Protein AF-A0A4Q2DY09-F1 (afdb_monomer)

Nearest PDB structures (foldseek):
  5sv0-assembly2_J  TM=2.030E-01  e=1.969E+00  Escherichia coli DH1
  8otz-assembly1_C1  TM=1.530E-01  e=9.732E+00  Bos taurus

Mean predicted aligned error: 12.34 Å

Sequence (307 aa):
MDDPTDEESLNVAYHALLSVPVILFSQLIIRVLADLTRNKFRNAKPDQMPDTQPWPLCPSDLLPNGMQTTIEGLSFWGDKRYTSGDPISSIVTLDLAANLASFHTPFARELMRPPYTLSLLQPLAQLEESIMVPSLSEMKSPRMSCLIYEREILPVVGIIEAVLYCDRDGFIEMLVNTKDTVLPVIERLTSRLALLPPPVWGSHMALLEGFAAMAKATKDPQTGGFIIPDSATKGFNRAKAVVENRLFDIRSTFEVMLPVRKGGCWNIDCPNSSGSSMPKLRLCGQCDLLRYCGQKVRVIFLQFLIC

Solvent-accessible surface area (backbone atoms only — not comparable to full-atom values): 17399 Å² total; per-residue (Å²): 136,81,76,77,52,74,66,58,56,49,51,47,54,50,38,58,63,50,38,57,58,52,41,53,52,34,52,52,50,40,56,55,54,72,78,44,60,68,76,54,60,41,80,82,56,94,90,53,57,77,95,72,49,69,83,46,55,48,71,55,69,77,32,74,78,36,67,66,55,47,51,53,51,40,40,51,48,34,33,45,85,62,38,75,71,38,60,63,41,14,40,46,33,38,36,32,51,16,46,46,17,52,35,34,58,69,54,26,57,56,41,61,37,86,89,26,47,69,48,43,54,49,41,51,52,49,44,51,52,71,67,64,46,72,55,69,88,67,48,87,45,73,66,59,54,48,51,49,42,61,58,58,42,46,30,42,50,44,27,44,49,24,35,41,77,64,38,54,66,57,40,37,51,48,33,40,78,38,25,88,64,50,43,63,50,48,53,52,49,50,62,53,59,69,72,55,82,85,71,87,54,60,62,54,50,24,41,49,36,20,50,50,18,39,25,61,33,44,73,37,90,87,79,69,45,78,46,63,44,77,94,32,43,66,33,32,53,46,20,48,51,47,54,52,52,56,51,47,54,52,49,54,52,48,63,60,44,54,66,56,71,72,60,76,75,87,77,94,74,79,76,91,66,91,84,71,95,65,74,44,74,45,62,44,88,86,70,87,42,79,44,79,54,48,84,71,57,55,55,66,61,42,54,77,73,62,119

Foldseek 3Di:
DDDPPPVVVVQLVVLQVVLVVLLVVLVVLLVLLVPDDAQDFDDDDPPDDPVPGPPDRDPCSVVVPDLVVLVVVLLQQLACVNNSNPNSSNLSSLLSLLSCLLRYLVSLVVCLDPPVRSLPVSLLVQLLVLLPPPCQLVVPDPVVVVVSCVRRPVSSVSSNVSSCVRDVQSSLVSLLVCVVPLLVSLVSSLVSVVSGDDDDCQLVSLLSLLSNQSNCWDQDPPPRGTDRDPVSVVSNVSNVVSVVVVVVVVVVVVVVVVVQVVDDDDDPDDPPDDDDPDWDWHADPPPRDIDIDDPVVCVVVVVVVPD

Structure (mmCIF, N/CA/C/O backbone):
data_AF-A0A4Q2DY09-F1
#
_entry.id   AF-A0A4Q2DY09-F1
#
loop_
_atom_site.group_PDB
_atom_site.id
_atom_site.type_symbol
_atom_site.label_atom_id
_atom_site.label_alt_id
_atom_site.label_comp_id
_atom_site.label_asym_id
_atom_site.label_entity_id
_atom_site.label_seq_id
_atom_site.pdbx_PDB_ins_code
_atom_site.Cartn_x
_atom_site.Cartn_y
_atom_site.Cartn_z
_atom_site.occupancy
_atom_site.B_iso_or_equiv
_atom_site.auth_seq_id
_atom_site.auth_comp_id
_atom_site.auth_asym_id
_atom_site.auth_atom_id
_atom_site.pdbx_PDB_model_num
ATOM 1 N N . MET A 1 1 ? 27.696 15.284 25.607 1.00 41.75 1 MET A N 1
ATOM 2 C CA . MET A 1 1 ? 27.659 15.527 24.154 1.00 41.75 1 MET A CA 1
ATOM 3 C C . MET A 1 1 ? 28.772 14.668 23.618 1.00 41.75 1 MET A C 1
ATOM 5 O O . MET A 1 1 ? 29.912 15.109 23.631 1.00 41.75 1 MET A O 1
ATOM 9 N N . ASP A 1 2 ? 28.453 13.405 23.356 1.00 45.94 2 ASP A N 1
ATOM 10 C CA . ASP A 1 2 ? 29.406 12.483 22.752 1.00 45.94 2 ASP A CA 1
ATOM 11 C C . ASP A 1 2 ? 29.510 12.857 21.275 1.00 45.94 2 ASP A C 1
ATOM 13 O O . ASP A 1 2 ? 28.491 13.021 20.601 1.00 45.94 2 ASP A O 1
ATOM 17 N N . ASP A 1 3 ? 30.736 13.112 20.834 1.00 48.62 3 ASP A N 1
ATOM 18 C CA . ASP A 1 3 ? 31.071 13.402 19.443 1.00 48.62 3 ASP A CA 1
ATOM 19 C C . ASP A 1 3 ? 30.747 12.137 18.626 1.00 48.62 3 ASP A C 1
ATOM 21 O O . ASP A 1 3 ? 31.223 11.057 19.004 1.00 48.62 3 ASP A O 1
ATOM 25 N N . PRO A 1 4 ? 29.892 12.197 17.587 1.00 54.06 4 PRO A N 1
ATOM 26 C CA . PRO A 1 4 ? 29.548 11.016 16.808 1.00 54.06 4 PRO A CA 1
ATOM 27 C C . PRO A 1 4 ? 30.826 10.410 16.232 1.00 54.06 4 PRO A C 1
ATOM 29 O O . PRO A 1 4 ? 31.602 11.088 15.559 1.00 54.06 4 PRO A O 1
ATOM 32 N N . THR A 1 5 ? 31.056 9.130 16.525 1.00 67.56 5 THR A N 1
ATOM 33 C CA . THR A 1 5 ? 32.233 8.397 16.043 1.00 67.56 5 THR A CA 1
ATOM 34 C C . THR A 1 5 ? 32.373 8.542 14.522 1.00 67.56 5 THR A C 1
ATOM 36 O O . THR A 1 5 ? 31.367 8.556 13.809 1.00 67.56 5 THR A O 1
ATOM 39 N N . ASP A 1 6 ? 33.605 8.637 14.009 1.00 68.31 6 ASP A N 1
ATOM 40 C CA . ASP A 1 6 ? 33.896 8.852 12.577 1.00 68.31 6 ASP A CA 1
ATOM 41 C C . ASP A 1 6 ? 33.145 7.878 11.637 1.00 68.31 6 ASP A C 1
ATOM 43 O O . ASP A 1 6 ? 32.816 8.218 10.500 1.00 68.31 6 ASP A O 1
ATOM 47 N N . GLU A 1 7 ? 32.818 6.679 12.125 1.00 65.50 7 GLU A N 1
ATOM 48 C CA . GLU A 1 7 ? 32.062 5.641 11.416 1.00 65.50 7 GLU A CA 1
ATOM 49 C C . GLU A 1 7 ? 30.572 5.988 11.222 1.00 65.50 7 GLU A C 1
ATOM 51 O O . GLU A 1 7 ? 30.000 5.741 10.159 1.00 65.50 7 GLU A O 1
ATOM 56 N N . GLU A 1 8 ? 29.940 6.624 12.209 1.00 68.00 8 GLU A N 1
ATOM 57 C CA . GLU A 1 8 ? 28.540 7.058 12.136 1.00 68.00 8 GLU A CA 1
ATOM 58 C C . GLU A 1 8 ? 28.380 8.218 11.142 1.00 68.00 8 GLU A C 1
ATOM 60 O O . GLU A 1 8 ? 27.481 8.215 10.297 1.00 68.00 8 GLU A O 1
ATOM 65 N N . SER A 1 9 ? 29.334 9.152 11.159 1.00 64.12 9 SER A N 1
ATOM 66 C CA . SER A 1 9 ? 29.395 10.271 10.214 1.00 64.12 9 SER A CA 1
ATOM 67 C C . SER A 1 9 ? 29.595 9.804 8.764 1.00 64.12 9 SER A C 1
ATOM 69 O O . SER A 1 9 ? 28.971 10.340 7.842 1.00 64.12 9 SER A O 1
ATOM 71 N N . LEU A 1 10 ? 30.418 8.772 8.546 1.00 69.44 10 LEU A N 1
ATOM 72 C CA . LEU A 1 10 ? 30.650 8.194 7.220 1.00 69.44 10 LEU A CA 1
ATOM 73 C C . LEU A 1 10 ? 29.401 7.480 6.673 1.00 69.44 10 LEU A C 1
ATOM 75 O O . LEU A 1 10 ? 29.064 7.641 5.497 1.00 69.44 10 LEU A O 1
ATOM 79 N N . ASN A 1 11 ? 28.681 6.745 7.525 1.00 70.38 11 ASN A N 1
ATOM 80 C CA . ASN A 1 11 ? 27.441 6.061 7.149 1.00 70.38 11 ASN A CA 1
ATOM 81 C C . ASN A 1 11 ? 26.334 7.053 6.760 1.00 70.38 11 ASN A C 1
ATOM 83 O O . ASN A 1 11 ? 25.693 6.885 5.722 1.00 70.38 11 ASN A O 1
ATOM 87 N N . VAL A 1 12 ? 26.159 8.137 7.522 1.00 70.31 12 VAL A N 1
ATOM 88 C CA . VAL A 1 12 ? 25.187 9.202 7.205 1.00 70.31 12 VAL A CA 1
ATOM 89 C C . VAL A 1 12 ? 25.473 9.835 5.840 1.00 70.31 12 VAL A C 1
ATOM 91 O O . VAL A 1 12 ? 24.551 10.020 5.039 1.00 70.31 12 VAL A O 1
ATOM 94 N N . ALA A 1 13 ? 26.743 10.134 5.544 1.00 71.81 13 ALA A N 1
ATOM 95 C CA . ALA A 1 13 ? 27.148 10.707 4.261 1.00 71.81 13 ALA A CA 1
ATOM 96 C C . ALA A 1 13 ? 26.919 9.735 3.090 1.00 71.81 13 ALA A C 1
ATOM 98 O O . ALA A 1 13 ? 26.446 10.138 2.025 1.00 71.81 13 ALA A O 1
ATOM 99 N N . TYR A 1 14 ? 27.203 8.447 3.291 1.00 76.88 14 TYR A N 1
ATOM 100 C CA . TYR A 1 14 ? 26.968 7.408 2.291 1.00 76.88 14 TYR A CA 1
ATOM 101 C C . TYR A 1 14 ? 25.474 7.237 1.975 1.00 76.88 14 TYR A C 1
ATOM 103 O O . TYR A 1 14 ? 25.084 7.220 0.804 1.00 76.88 14 TYR A O 1
ATOM 111 N N . HIS A 1 15 ? 24.616 7.196 2.999 1.00 74.31 15 HIS A N 1
ATOM 112 C CA . HIS A 1 15 ? 23.164 7.120 2.816 1.00 74.31 15 HIS A CA 1
ATOM 113 C C . HIS A 1 15 ? 22.604 8.361 2.119 1.00 74.31 15 HIS A C 1
ATOM 115 O O . HIS A 1 15 ? 21.784 8.233 1.208 1.00 74.31 15 HIS A O 1
ATOM 121 N N . ALA A 1 16 ? 23.101 9.551 2.464 1.00 73.81 16 ALA A N 1
ATOM 122 C CA . ALA A 1 16 ? 22.719 10.783 1.784 1.00 73.81 16 ALA A CA 1
ATOM 123 C C . ALA A 1 16 ? 23.085 10.751 0.288 1.00 73.81 16 ALA A C 1
ATOM 125 O O . ALA A 1 16 ? 22.272 11.143 -0.547 1.00 73.81 16 ALA A O 1
ATOM 126 N N . LEU A 1 17 ? 24.257 10.224 -0.078 1.00 81.44 17 LEU A N 1
ATOM 127 C CA . LEU A 1 17 ? 24.666 10.095 -1.482 1.00 81.44 17 LEU A CA 1
ATOM 128 C C . LEU A 1 17 ? 23.816 9.085 -2.262 1.00 81.44 17 LEU A C 1
ATOM 130 O O . LEU A 1 17 ? 23.481 9.332 -3.420 1.00 81.44 17 LEU A O 1
ATOM 134 N N . LEU A 1 18 ? 23.451 7.962 -1.639 1.00 85.19 18 LEU A N 1
ATOM 135 C CA . LEU A 1 18 ? 22.631 6.927 -2.273 1.00 85.19 18 LEU A CA 1
ATOM 136 C C . LEU A 1 18 ? 21.132 7.262 -2.321 1.00 85.19 18 LEU A C 1
ATOM 138 O O . LEU A 1 18 ? 20.418 6.718 -3.162 1.00 85.19 18 LEU A O 1
ATOM 142 N N . SER A 1 19 ? 20.654 8.179 -1.480 1.00 84.00 19 SER A N 1
ATOM 143 C CA . SER A 1 19 ? 19.246 8.595 -1.456 1.00 84.00 19 SER A CA 1
ATOM 144 C C . SER A 1 19 ? 18.765 9.138 -2.810 1.00 84.00 19 SER A C 1
ATOM 146 O O . SER A 1 19 ? 17.711 8.751 -3.312 1.00 84.00 19 SER A O 1
ATOM 148 N N . VAL A 1 20 ? 19.583 9.968 -3.467 1.00 86.00 20 VAL A N 1
ATOM 149 C CA . VAL A 1 20 ? 19.262 10.601 -4.753 1.00 86.00 20 VAL A CA 1
ATOM 150 C C . VAL A 1 20 ? 19.018 9.573 -5.864 1.00 86.00 20 VAL A C 1
ATOM 152 O O . VAL A 1 20 ? 17.948 9.624 -6.478 1.00 86.00 20 VAL A O 1
ATOM 155 N N . PRO A 1 21 ? 19.938 8.629 -6.157 1.00 89.50 21 PRO A N 1
ATOM 156 C CA . PRO A 1 21 ? 19.665 7.606 -7.157 1.00 89.50 21 PRO A CA 1
ATOM 157 C C . PRO A 1 21 ? 18.477 6.722 -6.763 1.00 89.50 21 PRO A C 1
ATOM 159 O O . PRO A 1 21 ? 17.667 6.419 -7.634 1.00 89.50 21 PRO A O 1
ATOM 162 N N . VAL A 1 22 ? 18.307 6.367 -5.482 1.00 88.81 22 VAL A N 1
ATOM 163 C CA . VAL A 1 22 ? 17.141 5.586 -5.024 1.00 88.81 22 VAL A CA 1
ATOM 164 C C . VAL A 1 22 ? 15.833 6.303 -5.353 1.00 88.81 22 VAL A C 1
ATOM 166 O O . VAL A 1 22 ? 14.948 5.694 -5.956 1.00 88.81 22 VAL A O 1
ATOM 169 N N . ILE A 1 23 ? 15.722 7.596 -5.041 1.00 89.31 23 ILE A N 1
ATOM 170 C CA . ILE A 1 23 ? 14.547 8.410 -5.376 1.00 89.31 23 ILE A CA 1
ATOM 171 C C . ILE A 1 23 ? 14.313 8.417 -6.889 1.00 89.31 23 ILE A C 1
ATOM 173 O O . ILE A 1 23 ? 13.202 8.135 -7.343 1.00 89.31 23 ILE A O 1
ATOM 177 N N . LEU A 1 24 ? 15.348 8.723 -7.677 1.00 91.19 24 LEU A N 1
ATOM 178 C CA . LEU A 1 24 ? 15.231 8.853 -9.130 1.00 91.19 24 LEU A CA 1
ATOM 179 C C . LEU A 1 24 ? 14.791 7.542 -9.787 1.00 91.19 24 LEU A C 1
ATOM 181 O O . LEU A 1 24 ? 13.835 7.534 -10.562 1.00 91.19 24 LEU A O 1
ATOM 185 N N . PHE A 1 25 ? 15.444 6.425 -9.459 1.00 91.69 25 PHE A N 1
ATOM 186 C CA . PHE A 1 25 ? 15.086 5.122 -10.017 1.00 91.69 25 PHE A CA 1
ATOM 187 C C . PHE A 1 25 ? 13.698 4.672 -9.567 1.00 91.69 25 PHE A C 1
ATOM 189 O O . PHE A 1 25 ? 12.928 4.178 -10.389 1.00 91.69 25 PHE A O 1
ATOM 196 N N . SER A 1 26 ? 13.337 4.910 -8.305 1.00 93.38 26 SER A N 1
ATOM 197 C CA . SER A 1 26 ? 12.002 4.591 -7.796 1.00 93.38 26 SER A CA 1
ATOM 198 C C . SER A 1 26 ? 10.920 5.356 -8.550 1.00 93.38 26 SER A C 1
ATOM 200 O O . SER A 1 26 ? 9.954 4.755 -9.011 1.00 93.38 26 SER A O 1
ATOM 202 N N . GLN A 1 27 ? 11.106 6.661 -8.766 1.00 92.12 27 GLN A N 1
ATOM 203 C CA . GLN A 1 27 ? 10.168 7.474 -9.541 1.00 92.12 27 GLN A CA 1
ATOM 204 C C . GLN A 1 27 ? 10.063 7.017 -10.997 1.00 92.12 27 GLN A C 1
ATOM 206 O O . GLN A 1 27 ? 8.958 6.957 -11.534 1.00 92.12 27 GLN A O 1
ATOM 211 N N . LEU A 1 28 ? 11.181 6.667 -11.640 1.00 91.81 28 LEU A N 1
ATOM 212 C CA . LEU A 1 28 ? 11.162 6.123 -12.999 1.00 91.81 28 LEU A CA 1
ATOM 213 C C . LEU A 1 28 ? 10.363 4.818 -13.063 1.00 91.81 28 LEU A C 1
ATOM 215 O O . LEU A 1 28 ? 9.510 4.673 -13.938 1.00 91.81 28 LEU A O 1
ATOM 219 N N . ILE A 1 29 ? 10.578 3.907 -12.111 1.00 93.25 29 ILE A N 1
ATOM 220 C CA . ILE A 1 29 ? 9.826 2.653 -12.027 1.00 93.25 29 ILE A CA 1
ATOM 221 C C . ILE A 1 29 ? 8.338 2.935 -11.803 1.00 93.25 29 ILE A C 1
ATOM 223 O O . ILE A 1 29 ? 7.520 2.433 -12.568 1.00 93.25 29 ILE A O 1
ATOM 227 N N . ILE A 1 30 ? 7.978 3.774 -10.825 1.00 91.56 30 ILE A N 1
ATOM 228 C CA . ILE A 1 30 ? 6.585 4.163 -10.542 1.00 91.56 30 ILE A CA 1
ATOM 229 C C . ILE A 1 30 ? 5.897 4.664 -11.816 1.00 91.56 30 ILE A C 1
ATOM 231 O O . ILE A 1 30 ? 4.813 4.197 -12.161 1.00 91.56 30 ILE A O 1
ATOM 235 N N . ARG A 1 31 ? 6.548 5.568 -12.560 1.00 88.62 31 ARG A N 1
ATOM 236 C CA . ARG A 1 31 ? 6.005 6.113 -13.813 1.00 88.62 31 ARG A CA 1
ATOM 237 C C . ARG A 1 31 ? 5.797 5.035 -14.868 1.00 88.62 31 ARG A C 1
ATOM 239 O O . ARG A 1 31 ? 4.748 5.016 -15.501 1.00 88.62 31 ARG A O 1
ATOM 246 N N . VAL A 1 32 ? 6.756 4.127 -15.036 1.00 89.50 32 VAL A N 1
ATOM 247 C CA . VAL A 1 32 ? 6.613 3.033 -16.003 1.00 89.50 32 VAL A CA 1
ATOM 248 C C . VAL A 1 32 ? 5.483 2.085 -15.604 1.00 89.50 32 VAL A C 1
ATOM 250 O O . VAL A 1 32 ? 4.706 1.686 -16.468 1.00 89.50 32 VAL A O 1
ATOM 253 N N . LEU A 1 33 ? 5.358 1.734 -14.322 1.00 88.75 33 LEU A N 1
ATOM 254 C CA . LEU A 1 33 ? 4.305 0.835 -13.844 1.00 88.75 33 LEU A CA 1
ATOM 255 C C . LEU A 1 33 ? 2.909 1.454 -13.960 1.00 88.75 33 LEU A C 1
ATOM 257 O O . LEU A 1 33 ? 1.969 0.738 -14.300 1.00 88.75 33 LEU A O 1
ATOM 261 N N . ALA A 1 34 ? 2.779 2.765 -13.737 1.00 83.38 34 ALA A N 1
ATOM 262 C CA . ALA A 1 34 ? 1.514 3.489 -13.864 1.00 83.38 34 ALA A CA 1
ATOM 263 C C . ALA A 1 34 ? 0.930 3.439 -15.290 1.00 83.38 34 ALA A C 1
ATOM 265 O O . ALA A 1 34 ? -0.289 3.443 -15.458 1.00 83.38 34 ALA A O 1
ATOM 266 N N . ASP A 1 35 ? 1.788 3.336 -16.309 1.00 80.56 35 ASP A N 1
ATOM 267 C CA . ASP A 1 35 ? 1.384 3.242 -17.718 1.00 80.56 35 ASP A CA 1
ATOM 268 C C . ASP A 1 35 ? 1.061 1.804 -18.167 1.00 80.56 35 ASP A C 1
ATOM 270 O O . ASP A 1 35 ? 0.665 1.574 -19.316 1.00 80.56 35 ASP A O 1
ATOM 274 N N . LEU A 1 36 ? 1.235 0.809 -17.292 1.00 81.81 36 LEU A N 1
ATOM 275 C CA . LEU A 1 36 ? 1.038 -0.598 -17.622 1.00 81.81 36 LEU A CA 1
ATOM 276 C C . LEU A 1 36 ? -0.251 -1.160 -17.027 1.00 81.81 36 LEU A C 1
ATOM 278 O O . LEU A 1 36 ? -0.720 -0.790 -15.954 1.00 81.81 36 LEU A O 1
ATOM 282 N N . THR A 1 37 ? -0.828 -2.136 -17.730 1.00 84.81 37 THR A N 1
ATOM 283 C CA . THR A 1 37 ? -1.951 -2.902 -17.183 1.00 84.81 37 THR A CA 1
ATOM 284 C C . THR A 1 37 ? -1.442 -3.861 -16.106 1.00 84.81 37 THR A C 1
ATOM 286 O O . THR A 1 37 ? -0.436 -4.540 -16.301 1.00 84.81 37 THR A O 1
ATOM 289 N N . ARG A 1 38 ? -2.170 -3.965 -14.989 1.00 83.44 38 ARG A N 1
ATOM 290 C CA . ARG A 1 38 ? -1.860 -4.872 -13.871 1.00 83.44 38 ARG A CA 1
ATOM 291 C C . ARG A 1 38 ? -1.501 -6.287 -14.346 1.00 83.44 38 ARG A C 1
ATOM 293 O O . ARG A 1 38 ? -2.241 -6.892 -15.124 1.00 83.44 38 ARG A O 1
ATOM 300 N N . ASN A 1 39 ? -0.388 -6.824 -13.844 1.00 82.69 39 ASN A N 1
ATOM 301 C CA . ASN A 1 39 ? 0.192 -8.126 -14.194 1.00 82.69 39 ASN A CA 1
ATOM 302 C C . ASN A 1 39 ? 0.457 -8.339 -15.703 1.00 82.69 39 ASN A C 1
ATOM 304 O O . ASN A 1 39 ? 0.576 -9.484 -16.147 1.00 82.69 39 ASN 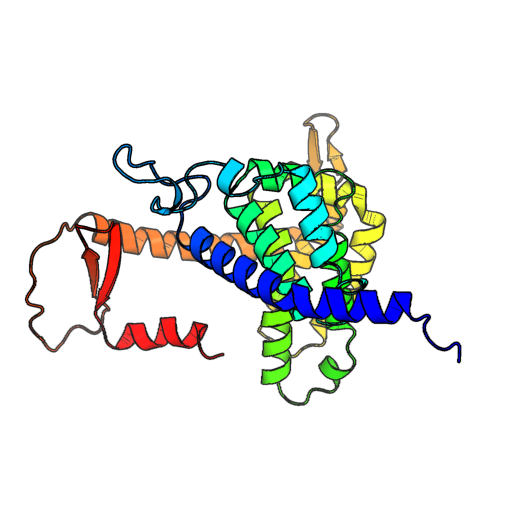A O 1
ATOM 308 N N . LYS A 1 40 ? 0.527 -7.277 -16.517 1.00 88.31 40 LYS A N 1
ATOM 309 C CA . LYS A 1 40 ? 0.861 -7.370 -17.944 1.00 88.31 40 LYS A CA 1
ATOM 310 C C . LYS A 1 40 ? 2.259 -6.828 -18.189 1.00 88.31 40 LYS A C 1
ATOM 312 O O . LYS A 1 40 ? 2.481 -5.622 -18.217 1.00 88.31 40 LYS A O 1
ATOM 317 N N . PHE A 1 41 ? 3.182 -7.757 -18.385 1.00 89.19 41 PHE A N 1
ATOM 318 C CA . PHE A 1 41 ? 4.534 -7.467 -18.834 1.00 89.19 41 PHE A CA 1
ATOM 319 C C . PHE A 1 41 ? 4.557 -7.206 -20.337 1.00 89.19 41 PHE A C 1
ATOM 321 O O . PHE A 1 41 ? 3.642 -7.592 -21.073 1.00 89.19 41 PHE A O 1
ATOM 328 N N . ARG A 1 42 ? 5.601 -6.523 -20.791 1.00 87.19 42 ARG A N 1
ATOM 329 C CA . ARG A 1 42 ? 5.801 -6.233 -22.204 1.00 87.19 42 ARG A CA 1
ATOM 330 C C . ARG A 1 42 ? 6.308 -7.476 -22.930 1.00 87.19 42 ARG A C 1
ATOM 332 O O . ARG A 1 42 ? 6.983 -8.324 -22.357 1.00 87.19 42 ARG A O 1
ATOM 339 N N . ASN A 1 43 ? 5.973 -7.579 -24.212 1.00 85.44 43 ASN A N 1
ATOM 340 C CA . ASN A 1 43 ? 6.446 -8.681 -25.040 1.00 85.44 43 ASN A CA 1
ATOM 341 C C . ASN A 1 43 ? 7.905 -8.445 -25.430 1.00 85.44 43 ASN A C 1
ATOM 343 O O . ASN A 1 43 ? 8.236 -7.377 -25.950 1.00 85.44 43 ASN A O 1
ATOM 347 N N . ALA A 1 44 ? 8.743 -9.460 -25.231 1.00 86.12 44 ALA A N 1
ATOM 348 C CA . ALA A 1 44 ? 10.108 -9.453 -25.731 1.00 86.12 44 ALA A CA 1
ATOM 349 C C . ALA A 1 44 ? 10.106 -9.454 -27.266 1.00 86.12 44 ALA A C 1
ATOM 351 O O . ALA A 1 44 ? 9.355 -10.197 -27.905 1.00 86.12 44 ALA A O 1
ATOM 352 N N . LYS A 1 45 ? 10.960 -8.622 -27.857 1.00 86.94 45 LYS A N 1
ATOM 353 C CA . LYS A 1 45 ? 11.196 -8.570 -29.299 1.00 86.94 45 LYS A CA 1
ATOM 354 C C . LYS A 1 45 ? 12.439 -9.394 -29.630 1.00 86.94 45 LYS A C 1
ATOM 356 O O . LYS A 1 45 ? 13.532 -8.977 -29.269 1.00 86.94 45 LYS A O 1
ATOM 361 N N . PRO A 1 46 ? 12.323 -10.562 -30.273 1.00 83.75 46 PRO A N 1
ATOM 362 C CA . PRO A 1 46 ? 13.449 -11.489 -30.422 1.00 83.75 46 PRO A CA 1
ATOM 363 C C . PRO A 1 46 ? 14.637 -10.914 -31.215 1.00 83.75 46 PRO A C 1
ATOM 365 O O . PRO A 1 46 ? 15.746 -11.426 -31.114 1.00 83.75 46 PRO A O 1
ATOM 368 N N . ASP A 1 47 ? 14.412 -9.855 -31.990 1.00 90.44 47 ASP A N 1
ATOM 369 C CA . ASP A 1 47 ? 15.380 -9.145 -32.825 1.00 90.44 47 ASP A CA 1
ATOM 370 C C . ASP A 1 47 ? 16.090 -7.970 -32.123 1.00 90.44 47 ASP A C 1
ATOM 372 O O . ASP A 1 47 ? 16.997 -7.373 -32.700 1.00 90.44 47 ASP A O 1
ATOM 376 N N . GLN A 1 48 ? 15.707 -7.625 -30.889 1.00 85.25 48 GLN A N 1
ATOM 377 C CA . GLN A 1 48 ? 16.287 -6.507 -30.137 1.00 85.25 48 GLN A CA 1
ATOM 378 C C . GLN A 1 48 ? 17.220 -6.984 -29.015 1.00 85.25 48 GLN A C 1
ATOM 380 O O . GLN A 1 48 ? 16.953 -7.976 -28.334 1.00 85.25 48 GLN A O 1
ATOM 385 N N . MET A 1 49 ? 18.308 -6.243 -28.779 1.00 84.25 49 MET A N 1
ATOM 386 C CA . MET A 1 49 ? 19.210 -6.507 -27.652 1.00 84.25 49 MET A CA 1
ATOM 387 C C . MET A 1 49 ? 18.480 -6.306 -26.314 1.00 84.25 49 MET A C 1
ATOM 389 O O . MET A 1 49 ? 17.639 -5.405 -26.245 1.00 84.25 49 MET A O 1
ATOM 393 N N . PRO A 1 50 ? 18.814 -7.068 -25.251 1.00 78.56 50 PRO A N 1
ATOM 394 C CA . PRO A 1 50 ? 18.151 -6.981 -23.945 1.00 78.56 50 PRO A CA 1
ATOM 395 C C . PRO A 1 50 ? 17.979 -5.548 -23.417 1.00 78.56 50 PRO A C 1
ATOM 397 O O . PRO A 1 50 ? 16.867 -5.159 -23.080 1.00 78.56 50 PRO A O 1
ATOM 400 N N . ASP A 1 51 ? 19.028 -4.724 -23.476 1.00 79.50 51 ASP A N 1
ATOM 401 C CA . ASP A 1 51 ? 19.022 -3.350 -22.938 1.00 79.50 51 ASP A CA 1
ATOM 402 C C . ASP A 1 51 ? 18.201 -2.351 -23.772 1.00 79.50 51 ASP A C 1
ATOM 404 O O . ASP A 1 51 ? 17.976 -1.212 -23.368 1.00 79.50 51 ASP A O 1
ATOM 408 N N . THR A 1 52 ? 17.751 -2.767 -24.957 1.00 85.25 52 THR A N 1
ATOM 409 C CA . THR A 1 52 ? 16.889 -1.966 -25.843 1.00 85.25 52 THR A CA 1
ATOM 410 C C . THR A 1 52 ? 15.430 -2.405 -25.792 1.00 85.25 52 THR A C 1
ATOM 412 O O . THR A 1 52 ? 14.562 -1.754 -26.381 1.00 85.25 52 THR A O 1
ATOM 415 N N . GLN A 1 53 ? 15.154 -3.505 -25.086 1.00 86.00 53 GLN A N 1
ATOM 416 C CA . GLN A 1 53 ? 13.806 -4.005 -24.888 1.00 86.00 53 GLN A CA 1
ATOM 417 C C . GLN A 1 53 ? 13.018 -3.060 -23.988 1.00 86.00 53 GLN A C 1
ATOM 419 O O . GLN A 1 53 ? 13.564 -2.449 -23.066 1.00 86.00 53 GLN A O 1
ATOM 424 N N . PRO A 1 54 ? 11.701 -2.958 -24.192 1.00 85.44 54 PRO A N 1
ATOM 425 C CA . PRO A 1 54 ? 10.893 -2.144 -23.318 1.00 85.44 54 PRO A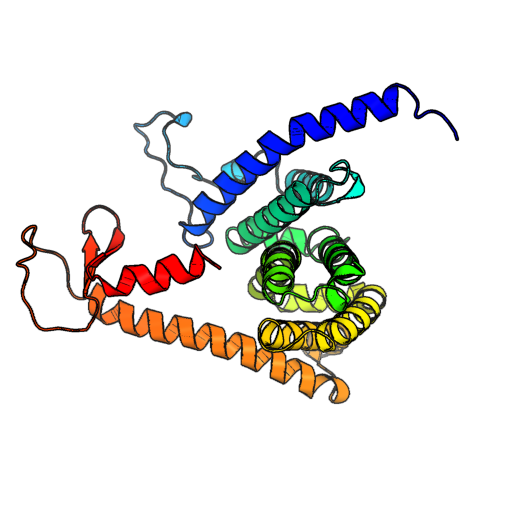 CA 1
ATOM 426 C C . PRO A 1 54 ? 10.700 -2.876 -21.976 1.00 85.44 54 PRO A C 1
ATOM 428 O O . PRO A 1 54 ? 10.215 -4.005 -21.931 1.00 85.44 54 PRO A O 1
ATOM 431 N N . TRP A 1 55 ? 11.054 -2.220 -20.874 1.00 88.81 55 TRP A N 1
ATOM 432 C CA . TRP A 1 55 ? 10.923 -2.764 -19.518 1.00 88.81 55 TRP A CA 1
ATOM 433 C C . TRP A 1 55 ? 9.491 -2.575 -18.964 1.00 88.81 55 TRP A C 1
ATOM 435 O O . TRP A 1 55 ? 8.839 -1.572 -19.301 1.00 88.81 55 TRP A O 1
ATOM 445 N N . PRO A 1 56 ? 8.960 -3.488 -18.124 1.00 92.88 56 PRO A N 1
ATOM 446 C CA . PRO A 1 56 ? 9.483 -4.807 -17.745 1.00 92.88 56 PRO A CA 1
ATOM 447 C C . PRO A 1 56 ? 8.957 -5.923 -18.673 1.00 92.88 56 PRO A C 1
ATOM 449 O O . PRO A 1 56 ? 7.795 -5.888 -19.093 1.00 92.88 56 PRO A O 1
ATOM 452 N N . LEU A 1 57 ? 9.773 -6.942 -18.954 1.00 90.50 57 LEU A N 1
ATOM 453 C CA . LEU A 1 57 ? 9.410 -8.118 -19.763 1.00 90.50 57 LEU A CA 1
ATOM 454 C C . LEU A 1 57 ? 8.931 -9.296 -18.910 1.00 90.50 57 LEU A C 1
ATOM 456 O O . LEU A 1 57 ? 8.146 -10.126 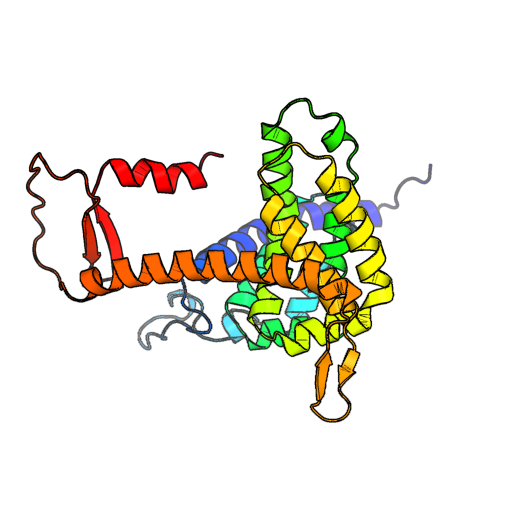-19.370 1.00 90.50 57 LEU A O 1
ATOM 460 N N . CYS A 1 58 ? 9.391 -9.385 -17.666 1.00 90.69 58 CYS A N 1
ATOM 461 C CA . CYS A 1 58 ? 9.041 -10.474 -16.764 1.00 90.69 58 CYS A CA 1
ATOM 462 C C . CYS A 1 58 ? 9.170 -10.070 -15.282 1.00 90.69 58 CYS A C 1
ATOM 464 O O . CYS A 1 58 ? 9.704 -9.004 -14.970 1.00 90.69 58 CYS A O 1
ATOM 466 N N . PRO A 1 59 ? 8.688 -10.902 -14.336 1.00 91.19 59 PRO A N 1
ATOM 467 C CA . PRO A 1 59 ? 8.781 -10.598 -12.908 1.00 91.19 59 PRO A CA 1
ATOM 468 C C . PRO A 1 59 ? 10.211 -10.388 -12.394 1.00 91.19 59 PRO A C 1
ATOM 470 O O . PRO A 1 59 ? 10.413 -9.556 -11.514 1.00 91.19 59 PRO A O 1
ATOM 473 N N . SER A 1 60 ? 11.206 -11.095 -12.942 1.00 91.06 60 SER A N 1
ATOM 474 C CA . SER A 1 60 ? 12.608 -10.911 -12.544 1.00 91.06 60 SER A CA 1
ATOM 475 C C . SER A 1 60 ? 13.175 -9.559 -12.971 1.00 91.06 60 SER A C 1
ATOM 477 O O . SER A 1 60 ? 14.129 -9.101 -12.360 1.00 91.06 60 SER A O 1
ATOM 479 N N . ASP A 1 61 ? 12.573 -8.872 -13.944 1.00 90.94 61 ASP A N 1
ATOM 480 C CA . ASP A 1 61 ? 12.990 -7.508 -14.290 1.00 90.94 61 ASP A CA 1
ATOM 481 C C . ASP A 1 61 ? 12.539 -6.490 -13.237 1.00 90.94 61 ASP A C 1
ATOM 483 O O . ASP A 1 61 ? 13.191 -5.465 -13.049 1.00 90.94 61 ASP A O 1
ATOM 487 N N . LEU A 1 62 ? 11.420 -6.767 -12.556 1.00 90.88 62 LEU A N 1
ATOM 488 C CA . LEU A 1 62 ? 10.925 -5.962 -11.437 1.00 90.88 62 LEU A CA 1
ATOM 489 C C . LEU A 1 62 ? 11.700 -6.246 -10.154 1.00 90.88 62 LEU A C 1
ATOM 491 O O . LEU A 1 62 ? 11.997 -5.335 -9.388 1.00 90.88 62 LEU A O 1
ATOM 495 N N . LEU A 1 63 ? 11.956 -7.530 -9.902 1.00 93.56 63 LEU A N 1
ATOM 496 C CA . LEU A 1 63 ? 12.471 -8.054 -8.641 1.00 93.56 63 LEU A CA 1
ATOM 497 C C . LEU A 1 63 ? 13.717 -8.910 -8.925 1.00 93.56 63 LEU A C 1
ATOM 499 O O . LEU A 1 63 ? 13.673 -10.130 -8.743 1.00 93.56 63 LEU A O 1
ATOM 503 N N . PRO A 1 64 ? 14.827 -8.304 -9.394 1.00 89.62 64 PRO A N 1
ATOM 504 C CA . PRO A 1 64 ? 15.992 -9.043 -9.894 1.00 89.62 64 PRO A CA 1
ATOM 505 C C . PRO A 1 64 ? 16.662 -9.915 -8.833 1.00 89.62 64 PRO A C 1
ATOM 507 O O . PRO A 1 64 ? 17.211 -10.964 -9.152 1.00 89.62 64 PRO A O 1
ATOM 510 N N . ASN A 1 65 ? 16.551 -9.523 -7.563 1.00 91.94 65 ASN A N 1
ATOM 511 C CA . ASN A 1 65 ? 17.093 -10.267 -6.426 1.00 91.94 65 ASN A CA 1
ATOM 512 C C . ASN A 1 65 ? 16.032 -11.136 -5.719 1.00 91.94 65 ASN A C 1
ATOM 514 O O . ASN A 1 65 ? 16.294 -11.689 -4.657 1.00 91.94 65 ASN A O 1
ATOM 518 N N . GLY A 1 66 ? 14.829 -11.258 -6.289 1.00 94.31 66 GLY A N 1
ATOM 519 C CA . GLY A 1 66 ? 13.703 -11.966 -5.682 1.00 94.31 66 GLY A CA 1
ATOM 520 C C . GLY A 1 66 ? 12.875 -11.113 -4.712 1.00 94.31 66 GLY A C 1
ATOM 521 O O . GLY A 1 66 ? 13.280 -10.036 -4.281 1.00 94.31 66 GLY A O 1
ATOM 522 N N . MET A 1 67 ? 11.675 -11.605 -4.375 1.00 94.31 67 MET A N 1
ATOM 523 C CA . MET A 1 67 ? 10.680 -10.840 -3.606 1.00 94.31 67 MET A CA 1
ATOM 524 C C . MET A 1 67 ? 11.185 -10.441 -2.218 1.00 94.31 67 MET A C 1
ATOM 526 O O . MET A 1 67 ? 11.050 -9.282 -1.840 1.00 94.31 67 MET A O 1
ATOM 530 N N . GLN A 1 68 ? 11.778 -11.381 -1.478 1.00 93.25 68 GLN A N 1
ATOM 531 C CA . GLN A 1 68 ? 12.195 -11.147 -0.097 1.00 93.25 68 GLN A CA 1
ATOM 532 C C . GLN A 1 68 ? 13.283 -10.072 -0.010 1.00 93.25 68 GLN A C 1
ATOM 534 O O . GLN A 1 68 ? 13.121 -9.100 0.722 1.00 93.25 68 GLN A O 1
ATOM 539 N N . THR A 1 69 ? 14.335 -10.182 -0.823 1.00 94.69 69 THR A N 1
ATOM 540 C CA . THR A 1 69 ? 15.410 -9.182 -0.866 1.00 94.69 69 THR A CA 1
ATOM 541 C C . THR A 1 69 ? 14.893 -7.813 -1.301 1.00 94.69 69 THR A C 1
ATOM 543 O O . THR A 1 69 ? 15.323 -6.794 -0.764 1.00 94.69 69 THR A O 1
ATOM 546 N N . THR A 1 70 ? 13.931 -7.755 -2.230 1.00 95.00 70 THR A N 1
ATOM 547 C CA . THR A 1 70 ? 13.290 -6.481 -2.576 1.00 95.00 70 THR A CA 1
ATOM 548 C C . THR A 1 70 ? 12.497 -5.902 -1.403 1.00 95.00 70 THR A C 1
ATOM 550 O O . THR A 1 70 ? 12.614 -4.710 -1.143 1.00 95.00 70 THR A O 1
ATOM 553 N N . ILE A 1 71 ? 11.726 -6.707 -0.667 1.00 95.12 71 ILE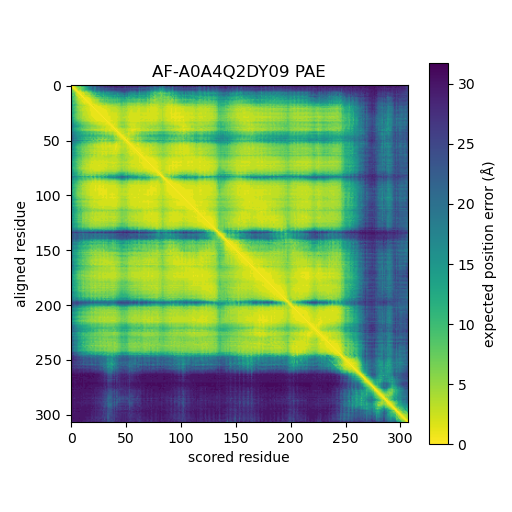 A N 1
ATOM 554 C CA . ILE A 1 71 ? 10.973 -6.237 0.509 1.00 95.12 71 ILE A CA 1
ATOM 555 C C . ILE A 1 71 ? 11.920 -5.730 1.596 1.00 95.12 71 ILE A C 1
ATOM 557 O O . ILE A 1 71 ? 11.665 -4.671 2.163 1.00 95.12 71 ILE A O 1
ATOM 561 N N . GLU A 1 72 ? 13.013 -6.440 1.868 1.00 93.19 72 GLU A N 1
ATOM 562 C CA . GLU A 1 72 ? 14.030 -6.024 2.839 1.00 93.19 72 GLU A CA 1
ATOM 563 C C . GLU A 1 72 ? 14.665 -4.688 2.429 1.00 93.19 72 GLU A C 1
ATOM 565 O O . GLU A 1 72 ? 14.718 -3.758 3.234 1.00 93.19 72 GLU A O 1
ATOM 570 N N . GLY A 1 73 ? 15.045 -4.546 1.154 1.00 92.38 73 GLY A N 1
ATOM 571 C CA . GLY A 1 73 ? 15.589 -3.299 0.616 1.00 92.38 73 GLY A CA 1
ATOM 572 C C . GLY A 1 73 ? 14.600 -2.133 0.691 1.00 92.38 73 GLY A C 1
ATOM 573 O O . GLY A 1 73 ? 14.961 -1.044 1.129 1.00 92.38 73 GLY A O 1
ATOM 574 N N . LEU A 1 74 ? 13.338 -2.352 0.317 1.00 93.75 74 LEU A N 1
ATOM 575 C CA . LEU A 1 74 ? 12.295 -1.326 0.408 1.00 93.75 74 LEU A CA 1
ATOM 576 C C . LEU A 1 74 ? 11.952 -0.981 1.865 1.00 93.75 74 LEU A C 1
ATOM 578 O O . LEU A 1 74 ? 11.682 0.176 2.166 1.00 93.75 74 LEU A O 1
ATOM 582 N N . SER A 1 75 ? 11.989 -1.953 2.779 1.00 92.38 75 SER A N 1
ATOM 583 C CA . SER A 1 75 ? 11.786 -1.702 4.213 1.00 92.38 75 SER A CA 1
ATOM 584 C C . SER A 1 75 ? 12.896 -0.810 4.760 1.00 92.38 75 SER A C 1
ATOM 586 O O . SER A 1 75 ? 12.607 0.180 5.424 1.00 92.38 75 SER A O 1
ATOM 588 N N . PHE A 1 76 ? 14.150 -1.113 4.405 1.00 90.56 76 PHE A N 1
ATOM 589 C CA . PHE A 1 76 ? 15.313 -0.313 4.777 1.00 90.56 76 PHE A CA 1
ATOM 590 C C . PHE A 1 76 ? 15.189 1.136 4.284 1.00 90.56 76 PHE A C 1
ATOM 592 O O . PHE A 1 76 ? 15.256 2.065 5.083 1.00 90.56 76 PHE A O 1
ATOM 599 N N . TRP A 1 77 ? 14.948 1.336 2.984 1.00 90.12 77 TRP A N 1
ATOM 600 C CA . TRP A 1 77 ? 14.867 2.678 2.390 1.00 90.12 77 TRP A CA 1
ATOM 601 C C . TRP A 1 77 ? 13.593 3.440 2.754 1.00 90.12 77 TRP A C 1
ATOM 603 O O . TRP A 1 77 ? 13.572 4.669 2.736 1.00 90.12 77 TRP A O 1
ATOM 613 N N . GLY A 1 78 ? 12.525 2.723 3.090 1.00 88.12 78 GLY A N 1
ATOM 614 C CA . GLY A 1 78 ? 11.285 3.327 3.539 1.00 88.12 78 GLY A CA 1
ATOM 615 C C . GLY A 1 78 ? 11.357 3.834 4.983 1.00 88.12 78 GLY A C 1
ATOM 616 O O . GLY A 1 78 ? 10.438 4.532 5.410 1.00 88.12 78 GLY A O 1
ATOM 617 N N . ASP A 1 79 ? 12.344 3.418 5.778 1.00 85.50 79 ASP A N 1
ATOM 618 C CA . ASP A 1 79 ? 12.435 3.766 7.195 1.00 85.50 79 ASP A CA 1
ATOM 619 C C . ASP A 1 79 ? 13.245 5.057 7.354 1.00 85.50 79 ASP A C 1
ATOM 621 O O . ASP A 1 79 ? 14.435 5.128 7.043 1.00 85.50 79 ASP A O 1
ATOM 625 N N . LYS A 1 80 ? 12.580 6.097 7.869 1.00 79.19 80 LYS A N 1
ATOM 626 C CA . LYS A 1 80 ? 13.141 7.445 8.030 1.00 79.19 80 LYS A CA 1
ATOM 627 C C . LYS A 1 80 ? 14.408 7.490 8.888 1.00 79.19 80 LYS A C 1
ATOM 629 O O . LYS A 1 80 ? 15.190 8.433 8.764 1.00 79.19 80 LYS A O 1
ATOM 634 N N . ARG A 1 81 ? 14.637 6.486 9.744 1.00 76.56 81 ARG A N 1
ATOM 635 C CA . ARG A 1 81 ? 15.857 6.386 10.562 1.00 76.56 81 ARG A CA 1
ATOM 636 C C . ARG A 1 81 ? 17.108 6.186 9.708 1.00 76.56 81 ARG A C 1
ATOM 638 O O . ARG A 1 81 ? 18.174 6.643 10.101 1.00 76.56 81 ARG A O 1
ATOM 645 N N . TYR A 1 82 ? 16.977 5.544 8.547 1.00 72.25 82 TYR A N 1
ATOM 646 C CA . TYR A 1 82 ? 18.099 5.225 7.660 1.00 72.25 82 TYR A CA 1
ATOM 647 C C . TYR A 1 82 ? 18.272 6.218 6.508 1.00 72.25 82 TYR A C 1
ATOM 649 O O . TYR A 1 82 ? 19.289 6.192 5.821 1.00 72.25 82 TYR A O 1
ATOM 657 N N . THR A 1 83 ? 17.321 7.133 6.307 1.00 67.00 83 THR A N 1
ATOM 658 C CA . THR A 1 83 ? 17.399 8.162 5.258 1.00 67.00 83 THR A CA 1
ATOM 659 C C . THR A 1 83 ? 18.019 9.471 5.750 1.00 67.00 83 THR A C 1
ATOM 661 O O . THR A 1 83 ? 17.842 10.510 5.120 1.00 67.00 83 THR A O 1
ATOM 664 N N . SER A 1 84 ? 18.745 9.454 6.874 1.00 64.19 84 SER A N 1
ATOM 665 C CA . SER A 1 84 ? 19.359 10.648 7.483 1.00 64.19 84 SER A CA 1
ATOM 666 C C . SER A 1 84 ? 18.353 11.786 7.721 1.00 64.19 84 SER A C 1
ATOM 668 O O . SER A 1 84 ? 18.693 12.965 7.623 1.00 64.19 84 SER A O 1
ATOM 670 N N . GLY A 1 85 ? 17.090 11.439 7.994 1.00 62.91 85 GLY A N 1
ATOM 671 C CA . GLY A 1 85 ? 16.015 12.413 8.150 1.00 62.91 85 GLY A CA 1
ATOM 672 C C . GLY A 1 85 ? 15.513 13.031 6.843 1.00 62.91 85 GLY A C 1
ATOM 673 O O . GLY A 1 85 ? 14.770 14.005 6.918 1.00 62.91 85 GLY A O 1
ATOM 674 N N . ASP A 1 86 ? 15.869 12.500 5.665 1.00 72.00 86 ASP A N 1
ATOM 675 C CA . ASP A 1 86 ? 15.193 12.836 4.410 1.00 72.00 86 ASP A CA 1
ATOM 676 C C . ASP A 1 86 ? 13.853 12.083 4.322 1.00 72.00 86 ASP A C 1
ATOM 678 O O . ASP A 1 86 ? 13.830 10.875 4.045 1.00 72.00 86 ASP A O 1
ATOM 682 N N . PRO A 1 87 ? 12.711 12.762 4.529 1.00 72.56 87 PRO A N 1
ATOM 683 C CA . PRO A 1 87 ? 11.406 12.129 4.397 1.00 72.56 87 PRO A CA 1
ATOM 684 C C . PRO A 1 87 ? 11.096 11.744 2.943 1.00 72.56 87 PRO A C 1
ATOM 686 O O . PRO A 1 87 ? 10.286 10.849 2.724 1.00 72.56 87 PRO A O 1
ATOM 689 N N . ILE A 1 88 ? 11.725 12.375 1.939 1.00 81.25 88 ILE A N 1
ATOM 690 C CA . ILE A 1 88 ? 11.386 12.161 0.524 1.00 81.25 88 ILE A CA 1
ATOM 691 C C . ILE A 1 88 ? 11.734 10.735 0.102 1.00 81.25 88 ILE A C 1
ATOM 693 O O . ILE A 1 88 ? 10.897 10.060 -0.497 1.00 81.25 88 ILE A O 1
ATOM 697 N N . SER A 1 89 ? 12.930 10.260 0.449 1.00 84.00 89 SER A N 1
ATOM 698 C CA . SER A 1 89 ? 13.369 8.891 0.156 1.00 84.00 89 SER A CA 1
ATOM 699 C C . SER A 1 89 ? 12.411 7.840 0.714 1.00 84.00 89 SER A C 1
ATOM 701 O O . SER A 1 89 ? 11.997 6.928 -0.005 1.00 84.00 89 SER A O 1
ATOM 703 N N . SER A 1 90 ? 12.000 8.012 1.972 1.00 86.62 90 SER A N 1
ATOM 704 C CA . SER A 1 90 ? 11.070 7.108 2.649 1.00 86.62 90 SER A CA 1
ATOM 705 C C . SER A 1 90 ? 9.706 7.074 1.946 1.00 86.62 90 SER A C 1
ATOM 707 O O . SER A 1 90 ? 9.216 6.005 1.578 1.00 86.62 90 SER A O 1
ATOM 709 N N . ILE A 1 91 ? 9.138 8.248 1.656 1.00 86.94 91 ILE A N 1
ATOM 710 C CA . ILE A 1 91 ? 7.849 8.397 0.966 1.00 86.94 91 ILE A CA 1
ATOM 711 C C . ILE A 1 91 ? 7.870 7.758 -0.422 1.00 86.94 91 ILE A C 1
ATOM 713 O O . ILE A 1 91 ? 6.977 6.986 -0.764 1.00 86.94 91 ILE A O 1
ATOM 717 N N . VAL A 1 92 ? 8.885 8.082 -1.226 1.00 89.62 92 VAL A N 1
ATOM 718 C CA . VAL A 1 92 ? 9.016 7.572 -2.596 1.00 89.62 92 VAL A CA 1
ATOM 719 C C . VAL A 1 92 ? 9.199 6.055 -2.590 1.00 89.62 92 VAL A C 1
ATOM 721 O O . VAL A 1 92 ? 8.684 5.370 -3.471 1.00 89.62 92 VAL A O 1
ATOM 724 N N . THR A 1 93 ? 9.880 5.512 -1.581 1.00 91.75 93 THR A N 1
ATOM 725 C CA . THR A 1 93 ? 10.044 4.064 -1.422 1.00 91.75 93 THR A CA 1
ATOM 726 C C . THR A 1 93 ? 8.721 3.377 -1.079 1.00 91.75 93 THR A C 1
ATOM 728 O O . THR A 1 93 ? 8.408 2.333 -1.655 1.00 91.75 93 THR A O 1
ATOM 731 N N . LEU A 1 94 ? 7.910 3.963 -0.191 1.00 91.25 94 LEU A N 1
ATOM 732 C CA . LEU A 1 94 ? 6.566 3.451 0.095 1.00 91.25 94 LEU A CA 1
ATOM 733 C C . LEU A 1 94 ? 5.652 3.527 -1.134 1.00 91.25 94 LEU A C 1
ATOM 735 O O . LEU A 1 94 ? 4.924 2.573 -1.409 1.00 91.25 94 LEU A O 1
ATOM 739 N N . ASP A 1 95 ? 5.727 4.614 -1.906 1.00 91.69 95 ASP A N 1
ATOM 740 C CA . ASP A 1 95 ? 4.986 4.754 -3.163 1.00 91.69 95 ASP A CA 1
ATOM 741 C C . ASP A 1 95 ? 5.425 3.697 -4.190 1.00 91.69 95 ASP A C 1
ATOM 743 O O . ASP A 1 95 ? 4.597 3.041 -4.825 1.00 91.69 95 ASP A O 1
ATOM 747 N N . LEU A 1 96 ? 6.730 3.434 -4.306 1.00 94.44 96 LEU A N 1
ATOM 748 C CA . LEU A 1 96 ? 7.248 2.359 -5.152 1.00 94.44 96 LEU A CA 1
ATOM 749 C C . LEU A 1 96 ? 6.696 0.997 -4.717 1.00 94.44 96 LEU A C 1
ATOM 751 O O . LEU A 1 96 ? 6.220 0.232 -5.556 1.00 94.44 96 LEU A O 1
ATOM 755 N N . ALA A 1 97 ? 6.714 0.701 -3.417 1.00 95.00 97 ALA A N 1
ATOM 756 C CA . ALA A 1 97 ? 6.155 -0.534 -2.879 1.00 95.00 97 ALA A CA 1
ATOM 757 C C . ALA A 1 97 ? 4.646 -0.657 -3.174 1.00 95.00 97 ALA A C 1
ATOM 759 O O . ALA A 1 97 ? 4.195 -1.724 -3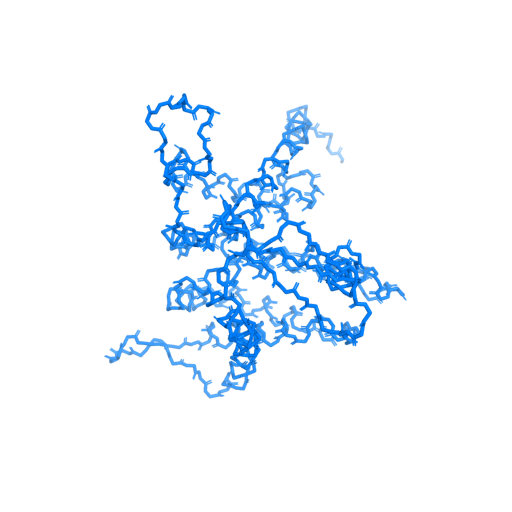.599 1.00 95.00 97 ALA A O 1
ATOM 760 N N . ALA A 1 98 ? 3.879 0.432 -3.047 1.00 93.12 98 ALA A N 1
ATOM 761 C CA . ALA A 1 98 ? 2.461 0.486 -3.409 1.00 93.12 98 ALA A CA 1
ATOM 762 C C . ALA A 1 98 ? 2.226 0.190 -4.899 1.00 93.12 98 ALA A C 1
ATOM 764 O O . ALA A 1 98 ? 1.336 -0.590 -5.257 1.00 93.12 98 ALA A O 1
ATOM 765 N N . ASN A 1 99 ? 3.038 0.781 -5.777 1.00 93.19 99 ASN A N 1
ATOM 766 C CA . ASN A 1 99 ? 2.941 0.594 -7.223 1.00 93.19 99 ASN A CA 1
ATOM 767 C C . ASN A 1 99 ? 3.346 -0.825 -7.639 1.00 93.19 99 ASN A C 1
ATOM 769 O O . ASN A 1 99 ? 2.662 -1.444 -8.456 1.00 93.19 99 ASN A O 1
ATOM 773 N N . LEU A 1 100 ? 4.390 -1.392 -7.030 1.00 94.94 100 LEU A N 1
ATOM 774 C CA . LEU A 1 100 ? 4.778 -2.790 -7.230 1.00 94.94 100 LEU A CA 1
ATOM 775 C C . LEU A 1 100 ? 3.680 -3.750 -6.758 1.00 94.94 100 LEU A C 1
ATOM 777 O O . LEU A 1 100 ? 3.353 -4.695 -7.473 1.00 94.94 100 LEU A O 1
ATOM 781 N N . ALA A 1 101 ? 3.068 -3.496 -5.600 1.00 93.75 101 ALA A N 1
ATOM 782 C CA . ALA A 1 101 ? 1.962 -4.293 -5.066 1.00 93.75 101 ALA A CA 1
ATOM 783 C C . ALA A 1 101 ? 0.712 -4.220 -5.959 1.00 93.75 101 ALA A C 1
ATOM 785 O O . ALA A 1 101 ? 0.062 -5.232 -6.251 1.00 93.75 101 ALA A O 1
ATOM 786 N N . SER A 1 102 ? 0.403 -3.018 -6.443 1.00 91.06 102 SER A N 1
ATOM 787 C CA . SER A 1 102 ? -0.700 -2.780 -7.371 1.00 91.06 102 SER A CA 1
ATOM 788 C C . SER A 1 102 ? -0.459 -3.479 -8.705 1.00 91.06 102 SER A C 1
ATOM 790 O O . SER A 1 102 ? -1.372 -4.121 -9.226 1.00 91.06 102 SER A O 1
ATOM 792 N N . PHE A 1 103 ? 0.764 -3.417 -9.239 1.00 92.56 103 PHE A N 1
ATOM 793 C CA . PHE A 1 103 ? 1.122 -4.006 -10.525 1.00 92.56 103 PHE A CA 1
ATOM 794 C C . PHE A 1 103 ? 1.267 -5.534 -10.472 1.00 92.56 103 PHE A C 1
ATOM 796 O O . PHE A 1 103 ? 0.716 -6.217 -11.336 1.00 92.56 103 PHE A O 1
ATOM 803 N N . HIS A 1 104 ? 1.984 -6.073 -9.481 1.00 93.81 104 HIS A N 1
ATOM 804 C CA . HIS A 1 104 ? 2.360 -7.483 -9.380 1.00 93.81 104 HIS A CA 1
ATOM 805 C C . HIS A 1 104 ? 1.711 -8.158 -8.162 1.00 93.81 104 HIS A C 1
ATOM 807 O O . HIS A 1 104 ? 2.210 -8.107 -7.039 1.00 93.81 104 HIS A O 1
ATOM 813 N N . THR A 1 105 ? 0.597 -8.855 -8.393 1.00 92.19 105 THR A N 1
ATOM 814 C CA . THR A 1 105 ? -0.212 -9.496 -7.338 1.00 92.19 105 THR A CA 1
ATOM 815 C C . THR A 1 105 ? 0.577 -10.435 -6.404 1.00 92.19 105 THR A C 1
ATOM 817 O O . THR A 1 105 ? 0.351 -10.371 -5.194 1.00 92.19 105 THR A O 1
ATOM 820 N N . PRO A 1 106 ? 1.514 -11.278 -6.886 1.00 94.50 106 PRO A N 1
ATOM 821 C CA . PRO A 1 106 ? 2.369 -12.075 -6.005 1.00 94.50 106 PRO A CA 1
ATOM 822 C C . PRO A 1 106 ? 3.192 -11.242 -5.013 1.00 94.50 106 PRO A C 1
ATOM 824 O O . PRO A 1 106 ? 3.283 -11.622 -3.851 1.00 94.50 106 PRO A O 1
ATOM 827 N N . PHE A 1 107 ? 3.719 -10.085 -5.428 1.00 95.12 107 PHE A N 1
ATOM 828 C CA . PHE A 1 107 ? 4.487 -9.205 -4.544 1.00 95.12 107 PHE A CA 1
ATOM 829 C C . PHE A 1 107 ? 3.619 -8.620 -3.425 1.00 95.12 107 PHE A C 1
ATOM 831 O O . PHE A 1 107 ? 4.014 -8.638 -2.265 1.00 95.12 107 PHE A O 1
ATOM 838 N N . ALA A 1 108 ? 2.396 -8.186 -3.741 1.00 93.25 108 ALA A N 1
ATOM 839 C CA . ALA A 1 108 ? 1.451 -7.724 -2.725 1.00 93.25 108 ALA A CA 1
ATOM 840 C C . ALA A 1 108 ? 1.129 -8.804 -1.678 1.00 93.25 108 ALA A C 1
ATOM 842 O O . ALA A 1 108 ? 1.066 -8.505 -0.490 1.00 93.25 108 ALA A O 1
ATOM 843 N N . ARG A 1 109 ? 0.956 -10.066 -2.097 1.00 92.88 109 ARG A N 1
ATOM 844 C CA . ARG A 1 109 ? 0.753 -11.187 -1.160 1.00 92.88 109 ARG A CA 1
ATOM 845 C C . ARG A 1 109 ? 1.965 -11.431 -0.270 1.00 92.88 109 ARG A C 1
ATOM 847 O O . ARG A 1 109 ? 1.792 -11.743 0.901 1.00 92.88 109 ARG A O 1
ATOM 854 N N . GLU A 1 110 ? 3.169 -11.272 -0.810 1.00 94.62 110 GLU A N 1
ATOM 855 C CA . GLU A 1 110 ? 4.400 -11.391 -0.030 1.00 94.62 110 GLU A CA 1
ATOM 856 C C . GLU A 1 110 ? 4.518 -10.265 1.009 1.00 94.62 110 GLU A C 1
ATOM 858 O O . GLU A 1 110 ? 4.851 -10.527 2.160 1.00 94.62 110 GLU A O 1
ATOM 863 N N . LEU A 1 111 ? 4.141 -9.031 0.651 1.00 94.00 111 LEU A N 1
ATOM 864 C CA . LEU A 1 111 ? 4.066 -7.902 1.587 1.00 94.00 111 LEU A CA 1
ATOM 865 C C . LEU A 1 111 ? 3.083 -8.139 2.745 1.00 94.00 111 LEU A C 1
ATOM 867 O O . LEU A 1 111 ? 3.270 -7.597 3.833 1.00 94.00 111 LEU A O 1
ATOM 871 N N . MET A 1 112 ? 2.037 -8.940 2.527 1.00 93.62 112 MET A N 1
ATOM 872 C CA . MET A 1 112 ? 1.079 -9.354 3.559 1.00 93.62 112 MET A CA 1
ATOM 873 C C . MET A 1 112 ? 1.569 -10.524 4.407 1.00 93.62 112 MET A C 1
ATOM 875 O O . MET A 1 112 ? 0.777 -11.109 5.138 1.00 93.62 112 MET A O 1
ATOM 879 N N . ARG A 1 113 ? 2.841 -10.915 4.335 1.00 93.25 113 ARG A N 1
ATOM 880 C CA . ARG A 1 113 ? 3.389 -11.884 5.284 1.00 93.25 113 ARG A CA 1
ATOM 881 C C . ARG A 1 113 ? 3.905 -11.175 6.539 1.00 93.25 113 ARG A C 1
ATOM 883 O O . ARG A 1 113 ? 4.427 -10.059 6.445 1.00 93.25 113 ARG A O 1
ATOM 890 N N . PRO A 1 114 ? 3.790 -11.808 7.722 1.00 92.25 114 PRO A N 1
ATOM 891 C CA . PRO A 1 114 ? 4.478 -11.331 8.914 1.00 92.25 114 PRO A CA 1
ATOM 892 C C . PRO A 1 114 ? 5.970 -11.104 8.614 1.00 92.25 114 PRO A C 1
ATOM 894 O O . PRO A 1 114 ? 6.562 -11.918 7.903 1.00 92.25 114 PRO A O 1
ATOM 897 N N . PRO A 1 115 ? 6.591 -10.037 9.145 1.00 93.19 115 PRO A N 1
ATOM 898 C CA . PRO A 1 115 ? 6.100 -9.159 10.216 1.00 93.19 115 PRO A CA 1
ATOM 899 C C . PRO A 1 115 ? 5.239 -7.957 9.771 1.00 93.19 115 PRO A C 1
ATOM 901 O O . PRO A 1 115 ? 4.957 -7.095 10.598 1.00 93.19 115 PRO A O 1
ATOM 904 N N . TYR A 1 116 ? 4.807 -7.873 8.506 1.00 92.06 116 TYR A N 1
ATOM 905 C CA . TYR A 1 116 ? 3.976 -6.768 7.984 1.00 92.06 116 TYR A CA 1
ATOM 906 C C . TYR A 1 116 ? 4.623 -5.372 8.067 1.00 92.06 116 TYR A C 1
ATOM 908 O O . TYR A 1 116 ? 3.931 -4.349 8.058 1.00 92.06 116 TYR A O 1
ATOM 916 N N . THR A 1 117 ? 5.956 -5.316 8.168 1.00 91.38 117 THR A N 1
ATOM 917 C CA . THR A 1 117 ? 6.702 -4.067 8.372 1.00 91.38 117 THR A CA 1
ATOM 918 C C . THR A 1 117 ? 6.366 -3.046 7.294 1.00 91.38 117 THR A C 1
ATOM 920 O O . THR A 1 117 ? 5.827 -1.987 7.602 1.00 91.38 117 THR A O 1
ATOM 923 N N . LEU A 1 118 ? 6.612 -3.395 6.031 1.00 91.81 118 LEU A N 1
ATOM 924 C CA . LEU A 1 118 ? 6.462 -2.476 4.906 1.00 91.81 118 LEU A CA 1
ATOM 925 C C . LEU A 1 118 ? 5.001 -2.244 4.502 1.00 91.81 118 LEU A C 1
ATOM 927 O O . LEU A 1 118 ? 4.658 -1.157 4.057 1.00 91.81 118 LEU A O 1
ATOM 931 N N . SER A 1 119 ? 4.132 -3.246 4.650 1.00 91.12 119 SER A N 1
ATOM 932 C CA . SER A 1 119 ? 2.723 -3.160 4.244 1.00 91.12 119 SER A CA 1
ATOM 933 C C . SER A 1 119 ? 1.840 -2.396 5.222 1.00 91.12 119 SER A C 1
ATOM 935 O O . SER A 1 119 ? 0.792 -1.896 4.813 1.00 91.12 119 SER A O 1
ATOM 937 N N . LEU A 1 120 ? 2.227 -2.328 6.500 1.00 91.38 120 LEU A N 1
ATOM 938 C CA . LEU A 1 120 ? 1.350 -1.804 7.541 1.00 91.38 120 LEU A CA 1
ATOM 939 C C . LEU A 1 120 ? 2.077 -1.026 8.635 1.00 91.38 120 LEU A C 1
ATOM 941 O O . LEU A 1 120 ? 1.760 0.141 8.852 1.00 91.38 120 LEU A O 1
ATOM 945 N N . LEU A 1 121 ? 3.030 -1.644 9.338 1.00 90.81 121 LEU A N 1
ATOM 946 C CA . LEU A 1 121 ? 3.564 -1.068 10.581 1.00 90.81 121 LEU A CA 1
ATOM 947 C C . LEU A 1 121 ? 4.357 0.221 10.342 1.00 90.81 121 LEU A C 1
ATOM 949 O O . LEU A 1 121 ? 4.136 1.226 11.014 1.00 90.81 121 LEU A O 1
ATOM 953 N N . GLN A 1 122 ? 5.259 0.201 9.369 1.00 89.75 122 GLN A N 1
ATOM 954 C CA . GLN A 1 122 ? 6.088 1.344 9.013 1.00 89.75 122 GLN A CA 1
ATOM 955 C C . GLN A 1 122 ? 5.277 2.471 8.353 1.00 89.75 122 GLN A C 1
ATOM 957 O O . GLN A 1 122 ? 5.421 3.613 8.795 1.00 89.75 122 GLN A O 1
ATOM 962 N N . PRO A 1 123 ? 4.363 2.201 7.396 1.00 89.00 123 PRO A N 1
ATOM 963 C CA . PRO A 1 123 ? 3.462 3.239 6.908 1.00 89.00 123 PRO A CA 1
ATOM 964 C C . PRO A 1 123 ? 2.617 3.875 8.029 1.00 89.00 123 PRO A C 1
ATOM 966 O O . PRO A 1 123 ? 2.499 5.098 8.091 1.00 89.00 123 PRO A O 1
ATOM 969 N N . LEU A 1 124 ? 2.077 3.086 8.968 1.00 87.31 124 LEU A N 1
ATOM 970 C CA . LEU A 1 124 ? 1.324 3.626 10.109 1.00 87.31 124 LEU A CA 1
ATOM 971 C C . LEU A 1 124 ? 2.178 4.516 11.020 1.00 87.31 124 LEU A C 1
ATOM 973 O O . LEU A 1 124 ? 1.716 5.586 11.418 1.00 87.31 124 LEU A O 1
ATOM 977 N N . ALA A 1 125 ? 3.413 4.108 11.322 1.00 85.81 125 ALA A N 1
ATOM 978 C CA . ALA A 1 125 ? 4.344 4.922 12.102 1.00 85.81 125 ALA A CA 1
ATOM 979 C C . ALA A 1 125 ? 4.661 6.252 11.396 1.00 85.81 125 ALA A C 1
ATOM 981 O O . ALA A 1 125 ? 4.684 7.308 12.029 1.00 85.81 125 ALA A O 1
ATOM 982 N N . GLN A 1 126 ? 4.829 6.219 10.073 1.00 84.38 126 GLN A N 1
ATOM 983 C CA . GLN A 1 126 ? 5.054 7.415 9.270 1.00 84.38 126 GLN A CA 1
ATOM 984 C C . GLN A 1 126 ? 3.843 8.351 9.254 1.00 84.38 126 GLN A C 1
ATOM 986 O O . GLN A 1 126 ? 4.019 9.558 9.405 1.00 84.38 126 GLN A O 1
ATOM 991 N N . LEU A 1 127 ? 2.622 7.820 9.121 1.00 80.62 127 LEU A N 1
ATOM 992 C CA . LEU A 1 127 ? 1.403 8.626 9.253 1.00 80.62 127 LEU A CA 1
ATOM 993 C C . LEU A 1 127 ? 1.318 9.294 10.619 1.00 80.62 127 LEU A C 1
ATOM 995 O O . LEU A 1 127 ? 0.965 10.469 10.707 1.00 80.62 127 LEU A O 1
ATOM 999 N N . GLU A 1 128 ? 1.611 8.541 11.678 1.00 81.94 128 GLU A N 1
ATOM 1000 C CA . GLU A 1 128 ? 1.587 9.057 13.040 1.00 81.94 128 GLU A CA 1
ATOM 1001 C C . GLU A 1 128 ? 2.555 10.228 13.201 1.00 81.94 128 GLU A C 1
ATOM 1003 O O . GLU A 1 128 ? 2.143 11.300 13.638 1.00 81.94 128 GLU A O 1
ATOM 1008 N N . GLU A 1 129 ? 3.804 10.073 12.774 1.00 80.44 129 GLU A N 1
ATOM 1009 C CA . GLU A 1 129 ? 4.798 11.141 12.844 1.00 80.44 129 GLU A CA 1
ATOM 1010 C C . GLU A 1 129 ? 4.392 12.368 12.012 1.00 80.44 129 GLU A C 1
ATOM 1012 O O . GLU A 1 129 ? 4.402 13.490 12.523 1.00 80.44 129 GLU A O 1
ATOM 1017 N N . SER A 1 130 ? 3.972 12.167 10.758 1.00 75.31 130 SER A N 1
ATOM 1018 C CA . SER A 1 130 ? 3.622 13.262 9.845 1.00 75.31 130 SER A CA 1
ATOM 1019 C C . SER A 1 130 ? 2.403 14.068 10.317 1.00 75.31 130 SER A C 1
ATOM 1021 O O . SER A 1 130 ? 2.255 15.233 9.949 1.00 75.31 130 SER A O 1
ATOM 1023 N N . ILE A 1 131 ? 1.552 13.488 11.173 1.00 71.25 131 ILE A N 1
ATOM 1024 C CA . ILE A 1 131 ? 0.383 14.154 11.769 1.00 71.25 131 ILE A CA 1
ATOM 1025 C C . ILE A 1 131 ? 0.699 14.777 13.143 1.00 71.25 131 ILE A C 1
ATOM 1027 O O . ILE A 1 131 ? -0.012 15.681 13.588 1.00 71.25 131 ILE A O 1
ATOM 1031 N N . MET A 1 132 ? 1.773 14.345 13.813 1.00 68.75 132 MET A N 1
ATOM 1032 C CA . MET A 1 132 ? 2.212 14.888 15.107 1.00 68.75 132 MET A CA 1
ATOM 1033 C C . MET A 1 132 ? 3.094 16.138 14.988 1.00 68.75 132 MET A C 1
ATOM 1035 O O . MET A 1 132 ? 3.382 16.762 16.010 1.00 68.75 132 MET A O 1
ATOM 1039 N N . VAL A 1 133 ? 3.494 16.545 13.777 1.00 62.09 133 VAL A N 1
ATOM 1040 C CA . VAL A 1 133 ? 4.243 17.792 13.573 1.00 62.09 133 VAL A CA 1
ATOM 1041 C C . VAL A 1 133 ? 3.382 18.971 14.072 1.00 62.09 133 VAL A C 1
ATOM 1043 O O . VAL A 1 133 ? 2.303 19.204 13.512 1.00 62.09 133 VAL A O 1
ATOM 1046 N N . PRO A 1 134 ? 3.833 19.751 15.086 1.00 54.28 134 PRO A N 1
ATOM 1047 C CA . PRO A 1 134 ? 3.074 20.868 15.679 1.00 54.28 134 PRO A CA 1
ATOM 1048 C C . PRO A 1 134 ? 2.586 21.898 14.654 1.00 54.28 134 PRO A C 1
ATOM 1050 O O . PRO A 1 134 ? 1.632 22.642 14.888 1.00 54.28 134 PRO A O 1
ATOM 1053 N N . SER A 1 135 ? 3.209 21.898 13.476 1.00 52.34 135 SER A N 1
ATOM 1054 C CA . SER A 1 135 ? 2.871 22.786 12.386 1.00 52.34 135 SER A CA 1
ATOM 1055 C C . SER A 1 135 ? 1.453 22.596 11.862 1.00 52.34 135 SER A C 1
ATOM 1057 O O . SER A 1 135 ? 0.913 23.566 11.369 1.00 52.34 135 SER A O 1
ATOM 1059 N N . LEU A 1 136 ? 0.799 21.433 11.942 1.00 52.00 136 LEU A N 1
ATOM 1060 C CA . LEU A 1 136 ? -0.522 21.282 11.303 1.00 52.00 136 LEU A CA 1
ATOM 1061 C C . LEU A 1 136 ? -1.625 22.115 11.978 1.00 52.00 136 LEU A C 1
ATOM 1063 O O . LEU A 1 136 ? -2.454 22.696 11.280 1.00 52.00 136 LEU A O 1
ATOM 1067 N N . SER A 1 137 ? -1.611 22.224 13.310 1.00 48.84 137 SER A N 1
ATOM 1068 C CA . SER A 1 137 ? -2.526 23.097 14.066 1.00 48.84 137 SER A CA 1
ATOM 1069 C C . SER A 1 137 ? -2.094 24.567 14.078 1.00 48.84 137 SER A C 1
ATOM 1071 O O . SER A 1 137 ? -2.922 25.449 14.292 1.00 48.84 137 SER A O 1
ATOM 1073 N N . GLU A 1 138 ? -0.809 24.843 13.843 1.00 55.09 138 GLU A N 1
ATOM 1074 C CA . GLU A 1 138 ? -0.236 26.198 13.809 1.00 55.09 138 GLU A CA 1
ATOM 1075 C C . GLU A 1 138 ? -0.152 26.784 12.385 1.00 55.09 138 GLU A C 1
ATOM 1077 O O . GLU A 1 138 ? 0.038 27.991 12.198 1.00 55.09 138 GLU A O 1
ATOM 1082 N N . MET A 1 139 ? -0.324 25.950 11.357 1.00 58.62 139 MET A N 1
ATOM 1083 C CA . MET A 1 139 ? -0.295 26.327 9.949 1.00 58.62 139 MET A CA 1
ATOM 1084 C C . MET A 1 139 ? -1.558 27.104 9.612 1.00 58.62 139 MET A C 1
ATOM 1086 O O . MET A 1 139 ? -2.598 26.565 9.253 1.00 58.62 139 MET A O 1
ATOM 1090 N N . LYS A 1 140 ? -1.424 28.429 9.637 1.00 55.28 140 LYS A N 1
ATOM 1091 C CA . LYS A 1 140 ? -2.462 29.372 9.200 1.00 55.28 140 LYS A CA 1
ATOM 1092 C C . LYS A 1 140 ? -2.826 29.249 7.711 1.00 55.28 140 LYS A C 1
ATOM 1094 O O . LYS A 1 140 ? -3.764 29.903 7.269 1.00 55.28 140 LYS A O 1
ATOM 1099 N N . SER A 1 141 ? -2.077 28.467 6.926 1.00 65.75 141 SER A N 1
ATOM 1100 C CA . SER A 1 141 ? -2.257 28.327 5.478 1.00 65.75 141 SER A CA 1
ATOM 1101 C C . SER A 1 141 ? -2.864 26.965 5.117 1.00 65.75 141 SER A C 1
ATOM 1103 O O . SER A 1 141 ? -2.144 25.964 5.158 1.00 65.75 141 SER A O 1
ATOM 1105 N N . PRO A 1 142 ? -4.131 26.920 4.659 1.00 65.19 142 PRO A N 1
ATOM 1106 C CA . PRO A 1 142 ? -4.767 25.701 4.149 1.00 65.19 142 PRO A CA 1
ATOM 1107 C C . PRO A 1 142 ? -3.960 24.997 3.048 1.00 65.19 142 PRO A C 1
ATOM 1109 O O . PRO A 1 142 ? -3.983 23.775 2.941 1.00 65.19 142 PRO A O 1
ATOM 1112 N N . ARG A 1 143 ? -3.198 25.760 2.251 1.00 66.62 143 ARG A N 1
ATOM 1113 C CA . ARG A 1 143 ? -2.352 25.230 1.173 1.00 66.62 143 ARG A CA 1
ATOM 1114 C C . ARG A 1 143 ? -1.205 24.365 1.698 1.00 66.62 143 ARG A C 1
ATOM 1116 O O . ARG A 1 143 ? -0.919 23.327 1.117 1.00 66.62 143 ARG A O 1
ATOM 1123 N N . MET A 1 144 ? -0.564 24.766 2.795 1.00 66.19 144 MET A N 1
ATOM 1124 C CA . MET A 1 144 ? 0.530 23.980 3.381 1.00 66.19 144 MET A CA 1
ATOM 1125 C C . MET A 1 144 ? 0.019 22.674 3.990 1.00 66.19 144 MET A C 1
ATOM 1127 O O . MET A 1 144 ? 0.663 21.641 3.835 1.00 66.19 144 MET A O 1
ATOM 1131 N N . SER A 1 145 ? -1.164 22.701 4.609 1.00 63.56 145 SER A N 1
ATOM 1132 C CA . SER A 1 145 ? -1.824 21.491 5.106 1.00 63.56 145 SER A CA 1
ATOM 1133 C C . SER A 1 145 ? -2.160 20.515 3.972 1.00 63.56 145 SER A C 1
ATOM 1135 O O . SER A 1 145 ? -1.983 19.313 4.144 1.00 63.56 145 SER A O 1
ATOM 1137 N N . CYS A 1 146 ? -2.583 21.015 2.803 1.00 67.00 146 CYS A N 1
ATOM 1138 C CA . CYS A 1 146 ? -2.814 20.181 1.615 1.00 67.00 146 CYS A CA 1
ATOM 1139 C C . CYS A 1 146 ? -1.514 19.567 1.078 1.00 67.00 146 CYS A C 1
ATOM 1141 O O . CYS A 1 146 ? -1.479 18.373 0.813 1.00 67.00 146 CYS A O 1
ATOM 1143 N N . LEU A 1 147 ? -0.426 20.338 1.002 1.00 68.19 147 LEU A N 1
ATOM 1144 C CA . LEU A 1 147 ? 0.865 19.831 0.521 1.00 68.19 147 LEU A CA 1
ATOM 1145 C C . LEU A 1 147 ? 1.439 18.729 1.420 1.00 68.19 147 LEU A C 1
ATOM 1147 O O . LEU A 1 147 ? 1.953 17.734 0.919 1.00 68.19 147 LEU A O 1
ATOM 1151 N N . ILE A 1 148 ? 1.339 18.878 2.746 1.00 68.44 148 ILE A N 1
ATOM 1152 C CA . ILE A 1 148 ? 1.742 17.821 3.690 1.00 68.44 148 ILE A CA 1
ATOM 1153 C C . ILE A 1 148 ? 0.876 16.584 3.489 1.00 68.44 148 ILE A C 1
ATOM 1155 O O . ILE A 1 148 ? 1.384 15.470 3.454 1.00 68.44 148 ILE A O 1
ATOM 1159 N N . TYR A 1 149 ? -0.429 16.781 3.326 1.00 69.94 149 TYR A N 1
ATOM 1160 C CA . TYR A 1 149 ? -1.361 15.694 3.089 1.00 69.94 149 TYR A CA 1
ATOM 1161 C C . TYR A 1 149 ? -1.011 14.900 1.816 1.00 69.94 149 TYR A C 1
ATOM 1163 O O . TYR A 1 149 ? -0.846 13.681 1.857 1.00 69.94 149 TYR A O 1
ATOM 1171 N N . GLU A 1 150 ? -0.848 15.584 0.688 1.00 72.00 150 GLU A N 1
ATOM 1172 C CA . GLU A 1 150 ? -0.546 14.955 -0.601 1.00 72.00 150 GLU A CA 1
ATOM 1173 C C . GLU A 1 150 ? 0.821 14.277 -0.612 1.00 72.00 150 GLU A C 1
ATOM 1175 O O . GLU A 1 150 ? 0.984 13.220 -1.216 1.00 72.00 150 GLU A O 1
ATOM 1180 N N . ARG A 1 151 ? 1.800 14.863 0.077 1.00 73.69 151 ARG A N 1
ATOM 1181 C CA . ARG A 1 151 ? 3.168 14.357 0.083 1.00 73.69 151 ARG A CA 1
ATOM 1182 C C . ARG A 1 151 ? 3.388 13.235 1.091 1.00 73.69 151 ARG A C 1
ATOM 1184 O O . ARG A 1 151 ? 4.052 12.262 0.767 1.00 73.69 151 ARG A O 1
ATOM 1191 N N . GLU A 1 152 ? 2.880 13.369 2.309 1.00 75.56 152 GLU A N 1
ATOM 1192 C CA . GLU A 1 152 ? 3.233 12.480 3.423 1.00 75.56 152 GLU A CA 1
ATOM 1193 C C . GLU A 1 152 ? 2.160 11.418 3.688 1.00 75.56 152 GLU A C 1
ATOM 1195 O O . GLU A 1 152 ? 2.480 10.305 4.099 1.00 75.56 152 GLU A O 1
ATOM 1200 N N . ILE A 1 153 ? 0.883 11.747 3.463 1.00 77.62 153 ILE A N 1
ATOM 1201 C CA . ILE A 1 153 ? -0.244 10.875 3.823 1.00 77.62 153 ILE A CA 1
ATOM 1202 C C . ILE A 1 153 ? -0.681 10.023 2.631 1.00 77.62 153 ILE A C 1
ATOM 1204 O O . ILE A 1 153 ? -0.899 8.820 2.785 1.00 77.62 153 ILE A O 1
ATOM 1208 N N . LEU A 1 154 ? -0.800 10.619 1.441 1.00 78.94 154 LEU A N 1
ATOM 1209 C CA . LEU A 1 154 ? -1.318 9.920 0.263 1.00 78.94 154 LEU A CA 1
ATOM 1210 C C . LEU A 1 154 ? -0.490 8.676 -0.125 1.00 78.94 154 LEU A C 1
ATOM 1212 O O . LEU A 1 154 ? -1.106 7.636 -0.363 1.00 78.94 154 LEU A O 1
ATOM 1216 N N . PRO A 1 155 ? 0.858 8.705 -0.123 1.00 79.44 155 PRO A N 1
ATOM 1217 C CA . PRO A 1 155 ? 1.658 7.526 -0.471 1.00 79.44 155 PRO A CA 1
ATOM 1218 C C . PRO A 1 155 ? 1.496 6.374 0.526 1.00 79.44 155 PRO A C 1
ATOM 1220 O O . PRO A 1 155 ? 1.423 5.209 0.132 1.00 79.44 155 PRO A O 1
ATOM 1223 N N . VAL A 1 156 ? 1.338 6.691 1.817 1.00 79.31 156 VAL A N 1
ATOM 1224 C CA . VAL A 1 156 ? 1.037 5.682 2.839 1.00 79.31 156 VAL A CA 1
ATOM 1225 C C . VAL A 1 156 ? -0.344 5.061 2.618 1.00 79.31 156 VAL A C 1
ATOM 1227 O O . VAL A 1 156 ? -0.506 3.843 2.683 1.00 79.31 156 VAL A O 1
ATOM 1230 N N . VAL A 1 157 ? -1.362 5.877 2.346 1.00 79.94 157 VAL A N 1
ATOM 1231 C CA . VAL A 1 157 ? -2.691 5.344 2.018 1.00 79.94 157 VAL A CA 1
ATOM 1232 C C . VAL A 1 157 ? -2.604 4.455 0.775 1.00 79.94 157 VAL A C 1
ATOM 1234 O O . VAL A 1 157 ? -3.220 3.391 0.749 1.00 79.94 157 VAL A O 1
ATOM 1237 N N . GLY A 1 158 ? -1.806 4.856 -0.218 1.00 83.75 158 GLY A N 1
ATOM 1238 C CA . GLY A 1 158 ? -1.588 4.120 -1.458 1.00 83.75 158 GLY A CA 1
ATOM 1239 C C . GLY A 1 158 ? -1.129 2.681 -1.232 1.00 83.75 158 GLY A C 1
ATOM 1240 O O . GLY A 1 158 ? -1.711 1.769 -1.816 1.00 83.75 158 GLY A O 1
ATOM 1241 N N . ILE A 1 159 ? -0.145 2.444 -0.354 1.00 85.56 159 ILE A N 1
ATOM 1242 C CA . ILE A 1 159 ? 0.314 1.073 -0.071 1.00 85.56 159 ILE A CA 1
ATOM 1243 C C . ILE A 1 159 ? -0.753 0.242 0.647 1.00 85.56 159 ILE A C 1
ATOM 1245 O O . ILE A 1 159 ? -0.980 -0.910 0.277 1.00 85.56 159 ILE A O 1
ATOM 1249 N N . ILE A 1 160 ? -1.467 0.829 1.609 1.00 85.06 160 ILE A N 1
ATOM 1250 C CA . ILE A 1 160 ? -2.531 0.129 2.342 1.00 85.06 160 ILE A CA 1
ATOM 1251 C C . ILE A 1 160 ? -3.673 -0.252 1.386 1.00 85.06 160 ILE A C 1
ATOM 1253 O O . ILE A 1 160 ? -4.156 -1.387 1.401 1.00 85.06 160 ILE A O 1
ATOM 1257 N N . GLU A 1 161 ? -4.076 0.668 0.508 1.00 85.94 161 GLU A N 1
ATOM 1258 C CA . GLU A 1 161 ? -5.085 0.417 -0.522 1.00 85.94 161 GLU A CA 1
ATOM 1259 C C . GLU A 1 161 ? -4.623 -0.638 -1.536 1.00 85.94 161 GLU A C 1
ATOM 1261 O O . GLU A 1 161 ? -5.385 -1.553 -1.856 1.00 85.94 161 GLU A O 1
ATOM 1266 N N . ALA A 1 162 ? -3.379 -0.557 -2.018 1.00 87.06 162 ALA A N 1
ATOM 1267 C CA . ALA A 1 162 ? -2.818 -1.512 -2.974 1.00 87.06 162 ALA A CA 1
ATOM 1268 C C . ALA A 1 162 ? -2.897 -2.954 -2.456 1.00 87.06 162 ALA A C 1
ATOM 1270 O O . ALA A 1 162 ? -3.249 -3.881 -3.194 1.00 87.06 162 ALA A O 1
ATOM 1271 N N . VAL A 1 163 ? -2.604 -3.132 -1.168 1.00 87.50 163 VAL A N 1
ATOM 1272 C CA . VAL A 1 163 ? -2.671 -4.421 -0.486 1.00 87.50 163 VAL A CA 1
ATOM 1273 C C . VAL A 1 163 ? -4.128 -4.876 -0.309 1.00 87.50 163 VAL A C 1
ATOM 1275 O O . VAL A 1 163 ? -4.458 -6.003 -0.690 1.00 87.50 163 VAL A O 1
ATOM 1278 N N . LEU A 1 164 ? -5.021 -3.992 0.153 1.00 87.88 164 LEU A N 1
ATOM 1279 C CA . LEU A 1 164 ? -6.459 -4.267 0.290 1.00 87.88 164 LEU A CA 1
ATOM 1280 C C . LEU A 1 164 ? -7.102 -4.734 -1.030 1.00 87.88 164 LEU A C 1
ATOM 1282 O O . LEU A 1 164 ? -7.871 -5.695 -1.041 1.00 87.88 164 LEU A O 1
ATOM 1286 N N . TYR A 1 165 ? -6.800 -4.069 -2.150 1.00 84.94 165 TYR A N 1
ATOM 1287 C CA . TYR A 1 165 ? -7.341 -4.423 -3.471 1.00 84.94 165 TYR A CA 1
ATOM 1288 C C . TYR A 1 165 ? -6.706 -5.682 -4.077 1.00 84.94 165 TYR A C 1
ATOM 1290 O O . TYR A 1 165 ? -7.143 -6.163 -5.130 1.00 84.94 165 TYR A O 1
ATOM 1298 N N . CYS A 1 166 ? -5.639 -6.200 -3.472 1.00 86.56 166 CYS A N 1
ATOM 1299 C CA . CYS A 1 166 ? -4.985 -7.419 -3.916 1.00 86.56 166 CYS A CA 1
ATOM 1300 C C . CYS A 1 166 ? -5.596 -8.668 -3.281 1.00 86.56 166 CYS A C 1
ATOM 1302 O O . CYS A 1 166 ? -5.970 -9.597 -3.998 1.00 86.56 166 CYS A O 1
ATOM 1304 N N . ASP A 1 167 ? -5.690 -8.679 -1.955 1.00 87.25 167 ASP A N 1
ATOM 1305 C CA . ASP A 1 167 ? -6.217 -9.796 -1.181 1.00 87.25 167 ASP A CA 1
ATOM 1306 C C . ASP A 1 167 ? -6.934 -9.246 0.049 1.00 87.25 167 ASP A C 1
ATOM 1308 O O . ASP A 1 167 ? -6.323 -8.905 1.061 1.00 87.25 167 ASP A O 1
ATOM 1312 N N . ARG A 1 168 ? -8.254 -9.108 -0.064 1.00 89.44 168 ARG A N 1
ATOM 1313 C CA . ARG A 1 168 ? -9.061 -8.514 0.999 1.00 89.44 168 ARG A CA 1
ATOM 1314 C C . ARG A 1 168 ? -9.016 -9.349 2.278 1.00 89.44 168 ARG A C 1
ATOM 1316 O O . ARG A 1 168 ? -8.939 -8.773 3.359 1.00 89.44 168 ARG A O 1
ATOM 1323 N N . ASP A 1 169 ? -9.082 -10.671 2.163 1.00 89.62 169 ASP A N 1
ATOM 1324 C CA . ASP A 1 169 ? -9.125 -11.549 3.331 1.00 89.62 169 ASP A CA 1
ATOM 1325 C C . ASP A 1 169 ? -7.750 -11.616 3.998 1.00 89.62 169 ASP A C 1
ATOM 1327 O O . ASP A 1 169 ? -7.668 -11.479 5.219 1.00 89.62 169 ASP A O 1
ATOM 1331 N N . GLY A 1 170 ? -6.672 -11.698 3.207 1.00 91.31 170 GLY A N 1
ATOM 1332 C CA . GLY A 1 170 ? -5.302 -11.580 3.714 1.00 91.31 170 GLY A CA 1
ATOM 1333 C C . GLY A 1 170 ? -5.040 -10.236 4.404 1.00 91.31 170 GLY A C 1
ATOM 1334 O O . GLY A 1 170 ? -4.413 -10.187 5.462 1.00 91.31 170 GLY A O 1
ATOM 1335 N N . PHE A 1 171 ? -5.589 -9.143 3.867 1.00 92.75 171 PHE A N 1
ATOM 1336 C CA . PHE A 1 171 ? -5.502 -7.823 4.489 1.00 92.75 171 PHE A CA 1
ATOM 1337 C C . PHE A 1 171 ? -6.252 -7.751 5.828 1.00 92.75 171 PHE A C 1
ATOM 1339 O O . PHE A 1 171 ? -5.718 -7.218 6.802 1.00 92.75 171 PHE A O 1
ATOM 1346 N N . ILE A 1 172 ? -7.469 -8.303 5.914 1.00 93.38 172 ILE A N 1
ATOM 1347 C CA . ILE A 1 172 ? -8.214 -8.355 7.182 1.00 93.38 172 ILE A CA 1
ATOM 1348 C C . ILE A 1 172 ? -7.465 -9.218 8.202 1.00 93.38 172 ILE A C 1
ATOM 1350 O O . ILE A 1 172 ? -7.328 -8.808 9.352 1.00 93.38 172 ILE A O 1
ATOM 1354 N N . GLU A 1 173 ? -6.932 -10.370 7.792 1.00 94.25 173 GLU A N 1
ATOM 1355 C CA . GLU A 1 173 ? -6.131 -11.238 8.661 1.00 94.25 173 GLU A CA 1
ATOM 1356 C C . GLU A 1 173 ? -4.902 -10.505 9.216 1.00 94.25 173 GLU A C 1
ATOM 1358 O O . GLU A 1 173 ? -4.654 -10.539 10.421 1.00 94.25 173 GLU A O 1
ATOM 1363 N N . MET A 1 174 ? -4.186 -9.762 8.366 1.00 95.00 174 MET A N 1
ATOM 1364 C CA . MET A 1 174 ? -3.075 -8.902 8.776 1.00 95.00 174 MET A CA 1
ATOM 1365 C C . MET A 1 174 ? -3.504 -7.863 9.826 1.00 95.00 174 MET A C 1
ATOM 1367 O O . MET A 1 174 ? -2.829 -7.715 10.849 1.00 95.00 174 MET A O 1
ATOM 1371 N N . LEU A 1 175 ? -4.629 -7.169 9.617 1.00 95.00 175 LEU A N 1
ATOM 1372 C CA . LEU A 1 175 ? -5.151 -6.185 10.574 1.00 95.00 175 LEU A CA 1
ATOM 1373 C C . LEU A 1 175 ? -5.569 -6.822 11.906 1.00 95.00 175 LEU A C 1
ATOM 1375 O O . LEU A 1 175 ? -5.298 -6.258 12.963 1.00 95.00 175 LEU A O 1
ATOM 1379 N N . VAL A 1 176 ? -6.206 -7.994 11.876 1.00 94.81 176 VAL A N 1
ATOM 1380 C CA . VAL A 1 176 ? -6.608 -8.733 13.085 1.00 94.81 176 VAL A CA 1
ATOM 1381 C C . VAL A 1 176 ? -5.380 -9.178 13.882 1.00 94.81 176 VAL A C 1
ATOM 1383 O O . VAL A 1 176 ? -5.347 -9.007 15.102 1.00 94.81 176 VAL A O 1
ATOM 1386 N N . ASN A 1 177 ? -4.346 -9.683 13.204 1.00 94.88 177 ASN A N 1
ATOM 1387 C CA . ASN A 1 177 ? -3.101 -10.132 13.835 1.00 94.88 177 ASN A CA 1
ATOM 1388 C C . ASN A 1 177 ? -2.291 -8.988 14.458 1.00 94.88 177 ASN A C 1
ATOM 1390 O O . ASN A 1 177 ? -1.486 -9.221 15.355 1.00 94.88 177 ASN A O 1
ATOM 1394 N N . THR A 1 178 ? -2.501 -7.755 13.997 1.00 94.31 178 THR A N 1
ATOM 1395 C CA . THR A 1 178 ? -1.777 -6.557 14.455 1.00 94.31 178 THR A CA 1
ATOM 1396 C C . THR A 1 178 ? -2.673 -5.568 15.202 1.00 94.31 178 THR A C 1
ATOM 1398 O O . THR A 1 178 ? -2.260 -4.441 15.480 1.00 94.31 178 THR A O 1
ATOM 1401 N N . LYS A 1 179 ? -3.895 -5.975 15.573 1.00 94.38 179 LYS A N 1
ATOM 1402 C CA . LYS A 1 179 ? -4.935 -5.085 16.113 1.00 94.38 179 LYS A CA 1
ATOM 1403 C C . LYS A 1 179 ? -4.483 -4.273 17.329 1.00 94.38 179 LYS A C 1
ATOM 1405 O O . LYS A 1 179 ? -4.844 -3.104 17.435 1.00 94.38 179 LYS A O 1
ATOM 1410 N N . ASP A 1 180 ? -3.672 -4.864 18.208 1.00 94.19 180 ASP A N 1
ATOM 1411 C CA . ASP A 1 180 ? -3.222 -4.227 19.451 1.00 94.19 180 ASP A CA 1
ATOM 1412 C C . ASP A 1 180 ? -2.252 -3.068 19.171 1.00 94.19 180 ASP A C 1
ATOM 1414 O O . ASP A 1 180 ? -2.178 -2.112 19.939 1.00 94.19 180 ASP A O 1
ATOM 1418 N N . THR A 1 181 ? -1.555 -3.110 18.032 1.00 91.50 181 THR A N 1
ATOM 1419 C CA . THR A 1 181 ? -0.707 -2.020 17.536 1.00 91.50 181 THR A CA 1
ATOM 1420 C C . THR A 1 181 ? -1.500 -1.045 16.667 1.00 91.50 181 THR A C 1
ATOM 1422 O O . THR A 1 181 ? -1.375 0.168 16.819 1.00 91.50 181 THR A O 1
ATOM 1425 N N . VAL A 1 182 ? -2.339 -1.559 15.766 1.00 91.00 182 VAL A N 1
ATOM 1426 C CA . VAL A 1 182 ? -3.040 -0.766 14.748 1.00 91.00 182 VAL A CA 1
ATOM 1427 C C . VAL A 1 182 ? -4.148 0.100 15.344 1.00 91.00 182 VAL A C 1
ATOM 1429 O O . VAL A 1 182 ? -4.255 1.276 14.995 1.00 91.00 182 VAL A O 1
ATOM 1432 N N . LEU A 1 183 ? -4.981 -0.448 16.235 1.00 92.81 183 LEU A N 1
ATOM 1433 C CA . LEU A 1 183 ? -6.154 0.264 16.749 1.00 92.81 183 LEU A CA 1
ATOM 1434 C C . LEU A 1 183 ? -5.791 1.553 17.500 1.00 92.81 183 LEU A C 1
ATOM 1436 O O . LEU A 1 183 ? -6.360 2.591 17.150 1.00 92.81 183 LEU A O 1
ATOM 1440 N N . PRO A 1 184 ? -4.827 1.558 18.445 1.00 92.12 184 PRO A N 1
ATOM 1441 C CA . PRO A 1 184 ? -4.439 2.790 19.124 1.00 92.12 184 PRO A CA 1
ATOM 1442 C C . PRO A 1 184 ? -3.895 3.852 18.163 1.00 92.12 184 PRO A C 1
ATOM 1444 O O . PRO A 1 184 ? -4.159 5.039 18.353 1.00 92.12 184 PRO A O 1
ATOM 1447 N N . VAL A 1 185 ? -3.145 3.443 17.131 1.00 89.19 185 VAL A N 1
ATOM 1448 C CA . VAL A 1 185 ? -2.606 4.365 16.119 1.00 89.19 185 VAL A CA 1
ATOM 1449 C C . VAL A 1 185 ? -3.746 4.976 15.309 1.00 89.19 185 VAL A C 1
ATOM 1451 O O . VAL A 1 185 ? -3.843 6.198 15.223 1.00 89.19 185 VAL A O 1
ATOM 1454 N N . ILE A 1 186 ? -4.662 4.158 14.779 1.00 88.75 186 ILE A N 1
ATOM 1455 C CA . ILE A 1 186 ? -5.803 4.654 14.000 1.00 88.75 186 ILE A CA 1
ATOM 1456 C C . ILE A 1 186 ? -6.679 5.598 14.831 1.00 88.75 186 ILE A C 1
ATOM 1458 O O . ILE A 1 186 ? -7.099 6.636 14.321 1.00 88.75 186 ILE A O 1
ATOM 1462 N N . GLU A 1 187 ? -6.950 5.287 16.100 1.00 88.81 187 GLU A N 1
ATOM 1463 C CA . GLU A 1 187 ? -7.753 6.149 16.977 1.00 88.81 187 GLU A CA 1
ATOM 1464 C C . GLU A 1 187 ? -7.096 7.522 17.190 1.00 88.81 187 GLU A C 1
ATOM 1466 O O . GLU A 1 187 ? -7.768 8.557 17.078 1.00 88.81 187 GLU A O 1
ATOM 1471 N N . ARG A 1 188 ? -5.772 7.559 17.410 1.00 86.44 188 ARG A N 1
ATOM 1472 C CA . ARG A 1 188 ? -5.008 8.815 17.501 1.00 86.44 188 ARG A CA 1
ATOM 1473 C C . ARG A 1 188 ? -5.037 9.591 16.187 1.00 86.44 188 ARG A C 1
ATOM 1475 O O . ARG A 1 188 ? -5.339 10.785 16.201 1.00 86.44 188 ARG A O 1
ATOM 1482 N N . LEU A 1 189 ? -4.776 8.924 15.062 1.00 82.56 189 LEU A N 1
ATOM 1483 C CA . LEU A 1 189 ? -4.790 9.533 13.730 1.00 82.56 189 LEU A CA 1
ATOM 1484 C C . LEU A 1 189 ? -6.156 10.134 13.393 1.00 82.56 189 LEU A C 1
ATOM 1486 O O . LEU A 1 189 ? -6.242 11.295 13.001 1.00 82.56 189 LEU A O 1
ATOM 1490 N N . THR A 1 190 ? -7.226 9.375 13.621 1.00 82.50 190 THR A N 1
ATOM 1491 C CA . THR A 1 190 ? -8.615 9.802 13.399 1.00 82.50 190 THR A CA 1
ATOM 1492 C C . THR A 1 190 ? -8.933 11.045 14.230 1.00 82.50 190 THR A C 1
ATOM 1494 O O . THR A 1 190 ? -9.448 12.036 13.713 1.00 82.50 190 THR A O 1
ATOM 1497 N N . SER A 1 191 ? -8.557 11.039 15.512 1.00 83.06 191 SER A N 1
ATOM 1498 C CA . SER A 1 191 ? -8.777 12.176 16.412 1.00 83.06 191 SER A CA 1
ATOM 1499 C C . SER A 1 191 ? -8.028 13.433 15.962 1.00 83.06 191 SER A C 1
ATOM 1501 O O . SER A 1 191 ? -8.555 14.536 16.080 1.00 83.06 191 SER A O 1
ATOM 1503 N N . ARG A 1 192 ? -6.813 13.285 15.419 1.00 77.69 192 ARG A N 1
ATOM 1504 C CA . ARG A 1 192 ? -6.004 14.406 14.916 1.00 77.69 192 ARG A CA 1
ATOM 1505 C C . ARG A 1 192 ? -6.515 14.950 13.588 1.00 77.69 192 ARG A C 1
ATOM 1507 O O . ARG A 1 192 ? -6.667 16.158 13.447 1.00 77.69 192 ARG A O 1
ATOM 1514 N N . LEU A 1 193 ? -6.823 14.075 12.635 1.00 75.88 193 LEU A N 1
ATOM 1515 C CA . LEU A 1 193 ? -7.359 14.459 11.329 1.00 75.88 193 LEU A CA 1
ATOM 1516 C C . LEU A 1 193 ? -8.724 15.157 11.448 1.00 75.88 193 LEU A C 1
ATOM 1518 O O . LEU A 1 193 ? -9.031 16.040 10.650 1.00 75.88 193 LEU A O 1
ATOM 1522 N N . ALA A 1 194 ? -9.521 14.826 12.470 1.00 78.38 194 ALA A N 1
ATOM 1523 C CA . ALA A 1 194 ? -10.774 15.521 12.767 1.00 78.38 194 ALA A CA 1
ATOM 1524 C C . ALA A 1 194 ? -10.594 17.012 13.128 1.00 78.38 194 ALA A C 1
ATOM 1526 O O . ALA A 1 194 ? -11.557 17.770 13.033 1.00 78.38 194 ALA A O 1
ATOM 1527 N N . LEU A 1 195 ? -9.388 17.436 13.526 1.00 74.25 195 LEU A N 1
ATOM 1528 C CA . LEU A 1 195 ? -9.072 18.829 13.871 1.00 74.25 195 LEU A CA 1
ATOM 1529 C C . LEU A 1 195 ? -8.653 19.675 12.662 1.00 74.25 195 LEU A C 1
ATOM 1531 O O . LEU A 1 195 ? -8.560 20.897 12.775 1.00 74.25 195 LEU A O 1
ATOM 1535 N N . LEU A 1 196 ? -8.368 19.049 11.521 1.00 69.25 196 LEU A N 1
ATOM 1536 C CA . LEU A 1 196 ? -7.974 19.763 10.315 1.00 69.25 196 LEU A CA 1
ATOM 1537 C C . LEU A 1 196 ? -9.225 20.402 9.639 1.00 69.25 196 LEU A C 1
ATOM 1539 O O . LEU A 1 196 ? -10.343 19.911 9.829 1.00 69.25 196 LEU A O 1
ATOM 1543 N N . PRO A 1 197 ? -9.090 21.482 8.835 1.00 65.38 197 PRO A N 1
ATOM 1544 C CA . PRO A 1 197 ? -10.213 22.176 8.163 1.00 65.38 197 PRO A CA 1
ATOM 1545 C C . PRO A 1 197 ? -10.798 21.446 6.918 1.00 65.38 197 PRO A C 1
ATOM 1547 O O . PRO A 1 197 ? -10.110 21.348 5.906 1.00 65.38 197 PRO A O 1
ATOM 1550 N N . PRO A 1 198 ? -12.059 20.957 6.918 1.00 62.34 198 PRO A N 1
ATOM 1551 C CA . PRO A 1 198 ? -12.642 20.186 5.799 1.00 62.34 198 PRO A CA 1
ATOM 1552 C C . PRO A 1 198 ? -12.465 20.885 4.431 1.00 62.34 198 PRO A C 1
ATOM 1554 O O . PRO A 1 198 ? -12.589 22.111 4.400 1.00 62.34 198 PRO A O 1
ATOM 1557 N N . PRO A 1 199 ? -12.225 20.173 3.299 1.00 58.53 199 PRO A N 1
ATOM 1558 C CA . PRO A 1 199 ? -12.784 18.850 2.983 1.00 58.53 199 PRO A CA 1
ATOM 1559 C C . PRO A 1 199 ? -11.797 17.744 2.522 1.00 58.53 199 PRO A C 1
ATOM 1561 O O . PRO A 1 199 ? -12.250 16.673 2.123 1.00 58.53 199 PRO A O 1
ATOM 1564 N N . VAL A 1 200 ? -10.476 17.946 2.557 1.00 60.78 200 VAL A N 1
ATOM 1565 C CA . VAL A 1 200 ? -9.529 17.107 1.777 1.00 60.78 200 VAL A CA 1
ATOM 1566 C C . VAL A 1 200 ? -9.399 15.646 2.267 1.00 60.78 200 VAL A C 1
ATOM 1568 O O . VAL A 1 200 ? -9.223 14.733 1.465 1.00 60.78 200 VAL A O 1
ATOM 1571 N N . TRP A 1 201 ? -9.560 15.367 3.564 1.00 72.69 201 TRP A N 1
ATOM 1572 C CA . TRP A 1 201 ? -9.323 14.026 4.146 1.00 72.69 201 TRP A CA 1
ATOM 1573 C C . TRP A 1 201 ? -10.592 13.240 4.493 1.00 72.69 201 TRP A C 1
ATOM 1575 O O . TRP A 1 201 ? -10.495 12.159 5.072 1.00 72.69 201 TRP A O 1
ATOM 1585 N N . GLY A 1 202 ? -11.791 13.728 4.156 1.00 76.44 202 GLY A N 1
ATOM 1586 C CA . GLY A 1 202 ? -13.047 13.072 4.552 1.00 76.44 202 GLY A CA 1
ATOM 1587 C C . GLY A 1 202 ? -13.155 11.612 4.085 1.00 76.44 202 GLY A C 1
ATOM 1588 O O . GLY A 1 202 ? -13.589 10.745 4.845 1.00 76.44 202 GLY A O 1
ATOM 1589 N N . SER A 1 203 ? -12.692 11.318 2.865 1.00 80.44 203 SER A N 1
ATOM 1590 C CA . SER A 1 203 ? -12.634 9.948 2.337 1.00 80.44 203 SER A CA 1
ATOM 1591 C C . SER A 1 203 ? -11.640 9.067 3.094 1.00 80.44 203 SER A C 1
ATOM 1593 O O . SER A 1 203 ? -11.901 7.894 3.326 1.00 80.44 203 SER A O 1
ATOM 1595 N N . HIS A 1 204 ? -10.515 9.636 3.510 1.00 79.94 204 HIS A N 1
ATOM 1596 C CA . HIS A 1 204 ? -9.425 8.916 4.164 1.00 79.94 204 HIS A CA 1
ATOM 1597 C C . HIS A 1 204 ? -9.736 8.623 5.628 1.00 79.94 204 HIS A C 1
ATOM 1599 O O . HIS A 1 204 ? -9.460 7.531 6.107 1.00 79.94 204 HIS A O 1
ATOM 1605 N N . MET A 1 205 ? -10.436 9.537 6.297 1.00 81.94 205 MET A N 1
ATOM 1606 C CA . MET A 1 205 ? -11.047 9.286 7.601 1.00 81.94 205 MET A CA 1
ATOM 1607 C C . MET A 1 205 ? -12.001 8.094 7.561 1.00 81.94 205 MET A C 1
ATOM 1609 O O . MET A 1 205 ? -11.921 7.210 8.406 1.00 81.94 205 MET A O 1
ATOM 1613 N N . ALA A 1 206 ? -12.870 8.028 6.548 1.00 86.25 206 ALA A N 1
ATOM 1614 C CA . ALA A 1 206 ? -13.765 6.887 6.389 1.00 86.25 206 ALA A CA 1
ATOM 1615 C C . ALA A 1 206 ? -12.994 5.579 6.130 1.00 86.25 206 ALA A C 1
ATOM 1617 O O . ALA A 1 206 ? -13.389 4.541 6.653 1.00 86.25 206 ALA A O 1
ATOM 1618 N N . LEU A 1 207 ? -11.889 5.620 5.374 1.00 86.44 207 LEU A N 1
ATOM 1619 C CA . LEU A 1 207 ? -11.013 4.458 5.171 1.00 86.44 207 LEU A CA 1
ATOM 1620 C C . LEU A 1 207 ? -10.351 3.999 6.477 1.00 86.44 207 LEU A C 1
ATOM 1622 O O . LEU A 1 207 ? -10.419 2.815 6.793 1.00 86.44 207 LEU A O 1
ATOM 1626 N N . LEU A 1 208 ? -9.797 4.923 7.269 1.00 87.31 208 LEU A N 1
ATOM 1627 C CA . LEU A 1 208 ? -9.224 4.631 8.588 1.00 87.31 208 LEU A CA 1
ATOM 1628 C C . LEU A 1 208 ? -10.267 4.023 9.540 1.00 87.31 208 LEU A C 1
ATOM 1630 O O . LEU A 1 208 ? -9.991 3.015 10.189 1.00 87.31 208 LEU A O 1
ATOM 1634 N N . GLU A 1 209 ? -11.489 4.565 9.574 1.00 89.31 209 GLU A N 1
ATOM 1635 C CA . GLU A 1 209 ? -12.614 3.979 10.321 1.00 89.31 209 GLU A CA 1
ATOM 1636 C C . GLU A 1 209 ? -12.932 2.550 9.846 1.00 89.31 209 GLU A C 1
ATOM 1638 O O . GLU A 1 209 ? -13.206 1.664 10.659 1.00 89.31 209 GLU A O 1
ATOM 1643 N N . GLY A 1 210 ? -12.866 2.306 8.535 1.00 90.88 210 GLY A N 1
ATOM 1644 C CA . GLY A 1 210 ? -13.007 0.978 7.947 1.00 90.88 210 GLY A CA 1
ATOM 1645 C C . GLY A 1 210 ? -11.902 0.014 8.372 1.00 90.88 210 GLY A C 1
ATOM 1646 O O . GLY A 1 210 ? -12.201 -1.126 8.727 1.00 90.88 210 GLY A O 1
ATOM 1647 N N . PHE A 1 211 ? -10.643 0.457 8.387 1.00 91.19 211 PHE A N 1
ATOM 1648 C CA . PHE A 1 211 ? -9.509 -0.347 8.852 1.00 91.19 211 PHE A CA 1
ATOM 1649 C C . PHE A 1 211 ? -9.638 -0.685 10.337 1.00 91.19 211 PHE A C 1
ATOM 1651 O O . PHE A 1 211 ? -9.469 -1.843 10.710 1.00 91.19 211 PHE A O 1
ATOM 1658 N N . ALA A 1 212 ? -10.036 0.276 11.178 1.00 92.44 212 ALA A N 1
ATOM 1659 C CA . ALA A 1 212 ? -10.324 0.006 12.586 1.00 92.44 212 ALA A CA 1
ATOM 1660 C C . ALA A 1 212 ? -11.465 -1.006 12.759 1.00 92.44 212 ALA A C 1
ATOM 1662 O O . ALA A 1 212 ? -11.413 -1.852 13.652 1.00 92.44 212 ALA A O 1
ATOM 1663 N N . ALA A 1 213 ? -12.492 -0.953 11.906 1.00 93.50 213 ALA A N 1
ATOM 1664 C CA . ALA A 1 213 ? -13.568 -1.935 11.927 1.00 93.50 213 ALA A CA 1
ATOM 1665 C C . ALA A 1 213 ? -13.093 -3.337 11.517 1.00 93.50 213 ALA A C 1
ATOM 1667 O O . ALA A 1 213 ? -13.452 -4.315 12.169 1.00 93.50 213 ALA A O 1
ATOM 1668 N N . MET A 1 214 ? -12.249 -3.430 10.487 1.00 94.12 214 MET A N 1
ATOM 1669 C CA . MET A 1 214 ? -11.653 -4.687 10.025 1.00 94.12 214 MET A CA 1
ATOM 1670 C C . MET A 1 214 ? -10.678 -5.289 11.045 1.00 94.12 214 MET A C 1
ATOM 1672 O O . MET A 1 214 ? -10.715 -6.492 11.270 1.00 94.12 214 MET A O 1
ATOM 1676 N N . ALA A 1 215 ? -9.879 -4.478 11.740 1.00 94.94 215 ALA A N 1
ATOM 1677 C CA . ALA A 1 215 ? -8.995 -4.953 12.810 1.00 94.94 215 ALA A CA 1
ATOM 1678 C C . ALA A 1 215 ? -9.763 -5.533 14.017 1.00 94.94 215 ALA A C 1
ATOM 1680 O O . ALA A 1 215 ? -9.238 -6.365 14.754 1.00 94.94 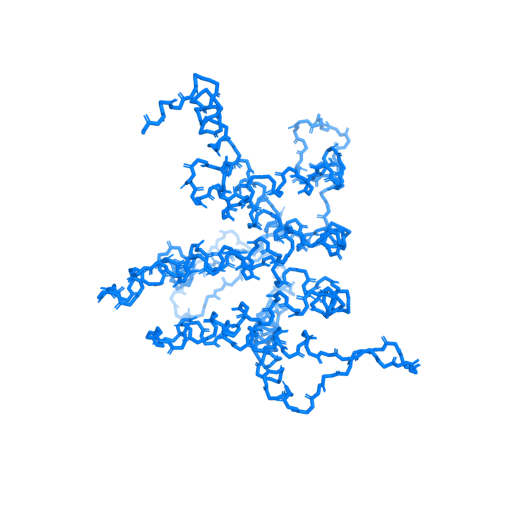215 ALA A O 1
ATOM 1681 N N . LYS A 1 216 ? -11.021 -5.111 14.218 1.00 95.38 216 LYS A N 1
ATOM 1682 C CA . LYS A 1 216 ? -11.937 -5.644 15.244 1.00 95.38 216 LYS A CA 1
ATOM 1683 C C . LYS A 1 216 ? -12.710 -6.882 14.773 1.00 95.38 216 LYS A C 1
ATOM 1685 O O . LYS A 1 216 ? -13.540 -7.388 15.530 1.00 95.38 216 LYS A O 1
ATOM 1690 N N . ALA A 1 217 ? -12.483 -7.350 13.545 1.00 95.06 217 ALA A N 1
ATOM 1691 C CA . ALA A 1 217 ? -13.161 -8.521 13.014 1.00 95.06 217 ALA A CA 1
ATOM 1692 C C . ALA A 1 217 ? -12.807 -9.788 13.800 1.00 95.06 217 ALA A C 1
ATOM 1694 O O . ALA A 1 217 ? -11.731 -9.916 14.384 1.00 95.06 217 ALA A O 1
ATOM 1695 N N . THR A 1 218 ? -13.712 -10.759 13.760 1.00 94.25 218 THR A N 1
ATOM 1696 C CA . THR A 1 218 ? -13.476 -12.110 14.281 1.00 94.25 218 THR A CA 1
ATOM 1697 C C . THR A 1 218 ? -13.636 -13.121 13.158 1.00 94.25 218 THR A C 1
ATOM 1699 O O . THR A 1 218 ? -14.466 -12.935 12.270 1.00 94.25 218 THR A O 1
ATOM 1702 N N . LYS A 1 219 ? -12.810 -14.169 13.158 1.00 92.12 219 LYS A N 1
ATOM 1703 C CA . LYS A 1 219 ? -12.887 -15.230 12.152 1.00 92.12 219 LYS A CA 1
ATOM 1704 C C . LYS A 1 219 ? -14.025 -16.178 12.524 1.00 92.12 219 LYS A C 1
ATOM 1706 O O . LYS A 1 219 ? -14.046 -16.709 13.633 1.00 92.12 219 LYS A O 1
ATOM 1711 N N . ASP A 1 220 ? -14.968 -16.363 11.614 1.00 92.12 220 ASP A N 1
ATOM 1712 C CA . ASP A 1 220 ? -16.064 -17.311 11.750 1.00 92.12 220 ASP A CA 1
ATOM 1713 C C . ASP A 1 220 ? -15.508 -18.742 11.672 1.00 92.12 220 ASP A C 1
ATOM 1715 O O . ASP A 1 220 ? -14.931 -19.116 10.645 1.00 92.12 220 ASP A O 1
ATOM 1719 N N . PRO A 1 221 ? -15.675 -19.569 12.718 1.00 89.38 221 PRO A N 1
ATOM 1720 C CA . PRO A 1 221 ? -15.176 -20.939 12.711 1.00 89.38 221 PRO A CA 1
ATOM 1721 C C . PRO A 1 221 ? -15.880 -21.844 11.689 1.00 89.38 221 PRO A C 1
ATOM 1723 O O . PRO A 1 221 ? -15.318 -22.875 11.329 1.00 89.38 221 PRO A O 1
ATOM 1726 N N . GLN A 1 222 ? -17.089 -21.503 11.228 1.00 90.56 222 GLN A N 1
ATOM 1727 C CA . GLN A 1 222 ? -17.844 -22.328 10.280 1.00 90.56 222 GLN A CA 1
ATOM 1728 C C . GLN A 1 222 ? -17.509 -21.999 8.828 1.00 90.56 222 GLN A C 1
ATOM 1730 O O . GLN A 1 222 ? -17.301 -22.902 8.020 1.00 90.56 222 GLN A O 1
ATOM 1735 N N . THR A 1 223 ? -17.472 -20.711 8.489 1.00 91.19 223 THR A N 1
ATOM 1736 C CA . THR A 1 223 ? -17.253 -20.263 7.106 1.00 91.19 223 THR A CA 1
ATOM 1737 C C . THR A 1 223 ? -15.796 -19.923 6.809 1.00 91.19 223 THR A C 1
ATOM 1739 O O . THR A 1 223 ? -15.417 -19.823 5.645 1.00 91.19 223 THR A O 1
ATOM 1742 N N . GLY A 1 224 ? -14.972 -19.720 7.842 1.00 87.88 224 GLY A N 1
ATOM 1743 C CA . GLY A 1 224 ? -13.608 -19.206 7.718 1.00 87.88 224 GLY A CA 1
ATOM 1744 C C . GLY A 1 224 ? -13.531 -17.715 7.363 1.00 87.88 224 GLY A C 1
ATOM 1745 O O . GLY A 1 224 ? -12.426 -17.175 7.311 1.00 87.88 224 GLY A O 1
ATOM 1746 N N . GLY A 1 225 ? -14.674 -17.057 7.128 1.00 90.25 225 GLY A N 1
ATOM 1747 C CA . GLY A 1 225 ? -14.764 -15.639 6.790 1.00 90.25 225 GLY A CA 1
ATOM 1748 C C . GLY A 1 225 ? -14.627 -14.723 8.006 1.00 90.25 225 GLY A C 1
ATOM 1749 O O . GLY A 1 225 ? -14.612 -15.172 9.148 1.00 90.25 225 GLY A O 1
ATOM 1750 N N . PHE A 1 226 ? -14.542 -13.415 7.769 1.00 93.19 226 PHE A N 1
ATOM 1751 C CA . PHE A 1 226 ? -14.425 -12.418 8.834 1.00 93.19 226 PHE A CA 1
ATOM 1752 C C . PHE A 1 226 ? -15.761 -11.729 9.124 1.00 93.19 226 PHE A C 1
ATOM 1754 O O . PHE A 1 226 ? -16.401 -11.176 8.227 1.00 93.19 226 PHE A O 1
ATOM 1761 N N . ILE A 1 227 ? -16.151 -11.715 10.398 1.00 93.19 227 ILE A N 1
ATOM 1762 C CA . ILE A 1 227 ? -17.349 -11.049 10.909 1.00 93.19 227 ILE A CA 1
ATOM 1763 C C . ILE A 1 227 ? -16.934 -9.733 11.569 1.00 93.19 227 ILE A C 1
ATOM 1765 O O . ILE A 1 227 ? -16.175 -9.725 12.542 1.00 93.19 227 ILE A O 1
ATOM 1769 N N . ILE A 1 228 ? -17.451 -8.620 11.046 1.00 92.94 228 ILE A N 1
ATOM 1770 C CA . ILE A 1 228 ? -17.294 -7.284 11.635 1.00 92.94 228 ILE A CA 1
ATOM 1771 C C . ILE A 1 228 ? -18.335 -7.122 12.750 1.00 92.94 228 ILE A C 1
ATOM 1773 O O . ILE A 1 228 ? -19.515 -7.350 12.488 1.00 92.94 228 ILE A O 1
ATOM 1777 N N . PRO A 1 229 ? -17.953 -6.717 13.975 1.00 91.50 229 PRO A N 1
ATOM 1778 C CA . PRO A 1 229 ? -18.916 -6.528 15.054 1.00 91.50 229 PRO A CA 1
ATOM 1779 C C . PRO A 1 229 ? -19.872 -5.361 14.766 1.00 91.50 229 PRO A C 1
ATOM 1781 O O . PRO A 1 229 ? -19.492 -4.357 14.151 1.00 91.50 229 PRO A O 1
ATOM 1784 N N . ASP A 1 230 ? -21.100 -5.442 15.284 1.00 90.50 230 ASP A N 1
ATOM 1785 C CA . ASP A 1 230 ? -22.139 -4.415 15.097 1.00 90.50 230 ASP A CA 1
ATOM 1786 C C . ASP A 1 230 ? -21.656 -3.014 15.496 1.00 90.50 230 ASP A C 1
ATOM 1788 O O . ASP A 1 230 ? -21.887 -2.034 14.783 1.00 90.50 230 ASP A O 1
ATOM 1792 N N . SER A 1 231 ? -20.884 -2.926 16.585 1.00 89.44 231 SER A N 1
ATOM 1793 C CA . SER A 1 231 ? -20.294 -1.677 17.082 1.00 89.44 231 SER A CA 1
ATOM 1794 C C . SER A 1 231 ? -19.361 -0.988 16.079 1.00 89.44 231 SER A C 1
ATOM 1796 O O . SER A 1 231 ? -19.182 0.228 16.146 1.00 89.44 231 SER A O 1
ATOM 1798 N N . ALA A 1 232 ? -18.791 -1.731 15.128 1.00 89.50 232 ALA A N 1
ATOM 1799 C CA . ALA A 1 232 ? -17.870 -1.226 14.114 1.00 89.50 232 ALA A CA 1
ATOM 1800 C C . ALA A 1 232 ? -18.495 -1.116 12.707 1.00 89.50 232 ALA A C 1
ATOM 1802 O O . ALA A 1 232 ? -17.897 -0.535 11.798 1.00 89.50 232 ALA A O 1
ATOM 1803 N N . THR A 1 233 ? -19.724 -1.608 12.526 1.00 88.75 233 THR A N 1
ATOM 1804 C CA . THR A 1 233 ? -20.402 -1.680 11.220 1.00 88.75 233 THR A CA 1
ATOM 1805 C C . THR A 1 233 ? -20.608 -0.305 10.582 1.00 88.75 233 THR A C 1
ATOM 1807 O O . THR A 1 233 ? -20.484 -0.151 9.367 1.00 88.75 233 THR A O 1
ATOM 1810 N N . LYS A 1 234 ? -20.859 0.735 11.389 1.00 89.62 234 LYS A N 1
ATOM 1811 C CA . LYS A 1 234 ? -21.011 2.109 10.886 1.00 89.62 234 LYS A CA 1
ATOM 1812 C C . LYS A 1 234 ? -19.746 2.605 10.173 1.00 89.62 234 LYS A C 1
ATOM 1814 O O . LYS A 1 234 ? -19.856 3.134 9.069 1.00 89.62 234 LYS A O 1
ATOM 1819 N N . GLY A 1 235 ? -18.573 2.428 10.786 1.00 86.00 235 GLY A N 1
ATOM 1820 C CA . GLY A 1 235 ? -17.287 2.831 10.202 1.00 86.00 235 GLY A CA 1
ATOM 1821 C C . GLY A 1 235 ? -16.975 2.041 8.932 1.00 86.00 235 GLY A C 1
ATOM 1822 O O . GLY A 1 235 ? -16.659 2.622 7.896 1.00 86.00 235 GLY A O 1
ATOM 1823 N N . PHE A 1 236 ? -17.202 0.725 8.973 1.00 87.50 236 PHE A N 1
ATOM 1824 C CA . PHE A 1 236 ? -17.046 -0.150 7.811 1.00 87.50 236 PHE A CA 1
ATOM 1825 C C . PHE A 1 236 ? -17.917 0.279 6.617 1.00 87.50 236 PHE A C 1
ATOM 1827 O O . PHE A 1 236 ? -17.421 0.403 5.498 1.00 87.50 236 PHE A O 1
ATOM 1834 N N . ASN A 1 237 ? -19.200 0.574 6.847 1.00 88.25 237 ASN A N 1
ATOM 1835 C CA . ASN A 1 237 ? -20.117 0.998 5.786 1.00 88.25 237 ASN A CA 1
ATOM 1836 C C . ASN A 1 237 ? -19.738 2.357 5.181 1.00 88.25 237 ASN A C 1
ATOM 1838 O O . ASN A 1 237 ? -19.904 2.555 3.977 1.00 88.25 237 ASN A O 1
ATOM 1842 N N . ARG A 1 238 ? -19.193 3.285 5.980 1.00 86.44 238 ARG A N 1
ATOM 1843 C CA . ARG A 1 238 ? -18.668 4.559 5.462 1.00 86.44 238 ARG A CA 1
ATOM 1844 C C . ARG A 1 238 ? -17.455 4.342 4.561 1.00 86.44 238 ARG A C 1
ATOM 1846 O O . ARG A 1 238 ? -17.426 4.897 3.465 1.00 86.44 238 ARG A O 1
ATOM 1853 N N . ALA A 1 239 ? -16.497 3.518 4.987 1.00 85.56 239 ALA A N 1
ATOM 1854 C CA . ALA A 1 239 ? -15.349 3.121 4.166 1.00 85.56 239 ALA A CA 1
ATOM 1855 C C . ALA A 1 239 ? -15.801 2.488 2.845 1.00 85.56 239 ALA A C 1
ATOM 1857 O O . ALA A 1 239 ? -15.357 2.885 1.768 1.00 85.56 239 ALA A O 1
ATOM 1858 N N . LYS A 1 240 ? -16.735 1.535 2.929 1.00 85.88 240 LYS A N 1
ATOM 1859 C CA . LYS A 1 240 ? -17.303 0.847 1.770 1.00 85.88 240 LYS A CA 1
ATOM 1860 C C . LYS A 1 240 ? -17.918 1.832 0.773 1.00 85.88 240 LYS A C 1
ATOM 1862 O O . LYS A 1 240 ? -17.592 1.760 -0.406 1.00 85.88 240 LYS A O 1
ATOM 1867 N N . ALA A 1 241 ? -18.721 2.790 1.240 1.00 84.38 241 ALA A N 1
ATOM 1868 C CA . ALA A 1 241 ? -19.320 3.807 0.377 1.00 84.38 241 ALA A CA 1
ATOM 1869 C C . ALA A 1 241 ? -18.267 4.674 -0.341 1.00 84.38 241 ALA A C 1
ATOM 1871 O O . ALA A 1 241 ? -18.448 5.029 -1.503 1.00 84.38 241 ALA A O 1
ATOM 1872 N N . VAL A 1 242 ? -17.148 4.998 0.319 1.00 82.62 242 VAL A N 1
ATOM 1873 C CA . VAL A 1 242 ? -16.034 5.728 -0.314 1.00 82.62 242 VAL A CA 1
ATOM 1874 C C . VAL A 1 242 ? -15.407 4.911 -1.441 1.00 82.62 242 VAL A C 1
ATOM 1876 O O . VAL A 1 242 ? -15.217 5.438 -2.537 1.00 82.62 242 VAL A O 1
ATOM 1879 N N . VAL A 1 243 ? -15.122 3.631 -1.196 1.00 77.75 243 VAL A N 1
ATOM 1880 C CA . VAL A 1 243 ? -14.551 2.730 -2.208 1.00 77.75 243 VAL A CA 1
ATOM 1881 C C . VAL A 1 243 ? -15.519 2.541 -3.380 1.00 77.75 243 VAL A C 1
ATOM 1883 O O . VAL A 1 243 ? -15.120 2.656 -4.536 1.00 77.75 243 VAL A O 1
ATOM 1886 N N . GLU A 1 244 ? -16.804 2.318 -3.104 1.00 76.31 244 GLU A N 1
ATOM 1887 C CA . GLU A 1 244 ? -17.836 2.140 -4.132 1.00 76.31 244 GLU A CA 1
ATOM 1888 C C . GLU A 1 244 ? -18.030 3.398 -4.987 1.00 76.31 244 GLU A C 1
ATOM 1890 O O . GLU A 1 244 ? -18.129 3.291 -6.210 1.00 76.31 244 GLU A O 1
ATOM 1895 N N . ASN A 1 245 ? -18.001 4.590 -4.385 1.00 74.06 245 ASN A N 1
ATOM 1896 C CA . ASN A 1 245 ? -18.075 5.849 -5.128 1.00 74.06 245 ASN A CA 1
ATOM 1897 C C . ASN A 1 245 ? -16.865 6.048 -6.055 1.00 74.06 245 ASN A C 1
ATOM 1899 O O . ASN A 1 245 ? -17.039 6.495 -7.188 1.00 74.06 245 ASN A O 1
ATOM 1903 N N . ARG A 1 246 ? -15.651 5.667 -5.624 1.00 69.75 246 ARG A N 1
ATOM 1904 C CA . ARG A 1 246 ? -14.456 5.692 -6.492 1.00 69.75 246 ARG A CA 1
ATOM 1905 C C . ARG A 1 246 ? -14.587 4.718 -7.669 1.00 69.75 246 ARG A C 1
ATOM 1907 O O . ARG A 1 246 ? -14.229 5.052 -8.794 1.00 69.75 246 ARG A O 1
ATOM 1914 N N . LEU A 1 247 ? -15.139 3.527 -7.435 1.00 56.81 247 LEU A N 1
ATOM 1915 C CA . LEU A 1 247 ? -15.388 2.545 -8.495 1.00 56.81 247 LEU A CA 1
ATOM 1916 C C . LEU A 1 247 ? -16.478 3.003 -9.477 1.00 56.81 247 LEU A C 1
ATOM 1918 O O . LEU A 1 247 ? -16.384 2.718 -10.673 1.00 56.81 247 LEU A O 1
ATOM 1922 N N . PHE A 1 248 ? -17.496 3.725 -9.000 1.00 53.50 248 PHE A N 1
ATOM 1923 C CA . PHE A 1 248 ? -18.546 4.290 -9.850 1.00 53.50 248 PHE A CA 1
ATOM 1924 C C . PHE A 1 248 ? -17.990 5.342 -10.821 1.00 53.50 248 PHE A C 1
ATOM 1926 O O . PHE A 1 248 ? -18.367 5.347 -11.994 1.00 53.50 248 PHE A O 1
ATOM 1933 N N . ASP A 1 249 ? -17.031 6.160 -10.379 1.00 56.22 249 ASP A N 1
ATOM 1934 C CA . ASP A 1 249 ? -16.330 7.125 -11.235 1.00 56.22 249 ASP A CA 1
ATOM 1935 C C . ASP A 1 249 ? -15.554 6.422 -12.368 1.00 56.22 249 ASP A C 1
ATOM 1937 O O . ASP A 1 249 ? -15.701 6.757 -13.548 1.00 56.22 249 ASP A O 1
ATOM 1941 N N . ILE A 1 250 ? -14.845 5.331 -12.050 1.00 54.41 250 ILE A N 1
ATOM 1942 C CA . ILE A 1 250 ? -14.139 4.500 -13.042 1.00 54.41 250 ILE A CA 1
ATOM 1943 C C . ILE A 1 250 ? -15.116 3.848 -14.024 1.00 54.41 250 ILE A C 1
ATOM 1945 O O . ILE A 1 250 ? -14.855 3.829 -15.226 1.00 54.41 250 ILE A O 1
ATOM 1949 N N . ARG A 1 251 ? -16.250 3.320 -13.548 1.00 45.81 251 ARG A N 1
ATOM 1950 C CA . ARG A 1 251 ? -17.264 2.709 -14.417 1.00 45.81 251 ARG A CA 1
ATOM 1951 C C . ARG A 1 251 ? -17.889 3.736 -15.350 1.00 45.81 251 ARG A C 1
ATOM 1953 O O . ARG A 1 251 ? -18.007 3.455 -16.536 1.00 45.81 251 ARG A O 1
ATOM 1960 N N . SER A 1 252 ? -18.226 4.920 -14.845 1.00 50.03 252 SER A N 1
ATOM 1961 C CA . SER A 1 252 ? -18.748 6.009 -15.673 1.00 50.03 252 SER A CA 1
ATOM 1962 C C . SER A 1 252 ? -17.719 6.449 -16.723 1.00 50.03 252 SER A C 1
ATOM 1964 O O . SER A 1 252 ? -18.050 6.594 -17.898 1.00 50.03 252 SER A O 1
ATOM 1966 N N . THR A 1 253 ? -16.439 6.518 -16.345 1.00 54.44 253 THR A N 1
ATOM 1967 C CA . THR A 1 253 ? -15.324 6.790 -17.260 1.00 54.44 253 THR A CA 1
ATOM 1968 C C . THR A 1 253 ? -15.190 5.687 -18.313 1.00 54.44 253 THR A C 1
ATOM 1970 O O . THR A 1 253 ? -15.073 5.972 -19.503 1.00 54.44 253 THR A O 1
ATOM 1973 N N . PHE A 1 254 ? -15.277 4.417 -17.918 1.00 50.44 254 PHE A N 1
ATOM 1974 C CA . PHE A 1 254 ? -15.211 3.272 -18.825 1.00 50.44 254 PHE A CA 1
ATOM 1975 C C . PHE A 1 254 ? -16.414 3.210 -19.778 1.00 50.44 254 PHE A C 1
ATOM 1977 O O . PHE A 1 254 ? -16.253 2.934 -20.966 1.00 50.44 254 PHE A O 1
ATOM 1984 N N . GLU A 1 255 ? -17.615 3.519 -19.292 1.00 54.41 255 GLU A N 1
ATOM 1985 C CA . GLU A 1 255 ? -18.837 3.635 -20.092 1.00 54.41 255 GLU A CA 1
ATOM 1986 C C . GLU A 1 255 ? -18.761 4.808 -21.082 1.00 54.41 255 GLU A C 1
ATOM 1988 O O . GLU A 1 255 ? -19.277 4.691 -22.190 1.00 54.41 255 GLU A O 1
ATOM 1993 N N . VAL A 1 256 ? -18.030 5.880 -20.759 1.00 57.03 256 VAL A N 1
ATOM 1994 C CA . VAL A 1 256 ? -17.676 6.955 -21.705 1.00 57.03 256 VAL A CA 1
ATOM 1995 C C . VAL A 1 256 ? -16.597 6.510 -22.706 1.00 57.03 256 VAL A C 1
ATOM 1997 O O . VAL A 1 256 ? -16.624 6.919 -23.869 1.00 57.03 256 VAL A O 1
ATOM 2000 N N . MET A 1 257 ? -15.666 5.635 -22.310 1.00 46.03 257 MET A N 1
ATOM 2001 C CA . MET A 1 257 ? -14.616 5.096 -23.190 1.00 46.03 257 MET A CA 1
ATOM 2002 C C . MET A 1 257 ? -15.129 4.025 -24.171 1.00 46.03 257 MET A C 1
ATOM 2004 O O . MET A 1 257 ? -14.610 3.912 -25.283 1.00 46.03 257 MET A O 1
ATOM 2008 N N . LEU A 1 258 ? -16.141 3.236 -23.797 1.00 47.47 258 LEU A N 1
ATOM 2009 C CA . LEU A 1 258 ? -16.696 2.140 -24.604 1.00 47.47 258 LEU A CA 1
ATOM 2010 C C . LEU A 1 258 ? -17.217 2.580 -25.994 1.00 47.47 258 LEU A C 1
ATOM 2012 O O . LEU A 1 258 ? -16.873 1.921 -26.980 1.00 47.47 258 LEU A O 1
ATOM 2016 N N . PRO A 1 259 ? -17.992 3.676 -26.132 1.00 45.59 259 PRO A N 1
ATOM 2017 C CA . PRO A 1 259 ? -18.400 4.220 -27.428 1.00 45.59 259 PRO A CA 1
ATOM 2018 C C . PRO A 1 259 ? -17.214 4.695 -28.271 1.00 45.59 259 PRO A C 1
ATOM 2020 O O . PRO A 1 259 ? -17.194 4.478 -29.480 1.00 45.59 259 PRO A O 1
ATOM 2023 N N . VAL A 1 260 ? -16.200 5.297 -27.638 1.00 48.09 260 VAL A N 1
ATOM 2024 C CA . VAL A 1 260 ? -14.995 5.812 -28.310 1.00 48.09 260 VAL A CA 1
ATOM 2025 C C . VAL A 1 260 ? -14.163 4.668 -28.896 1.00 48.09 260 VAL A C 1
ATOM 2027 O O . VAL A 1 260 ? -13.657 4.776 -30.010 1.00 48.09 260 VAL A O 1
ATOM 2030 N N . ARG A 1 261 ? -14.074 3.535 -28.189 1.00 40.28 261 ARG A N 1
ATOM 2031 C CA . ARG A 1 261 ? -13.370 2.328 -28.651 1.00 40.28 261 ARG A CA 1
ATOM 2032 C C . ARG A 1 261 ? -14.010 1.680 -29.886 1.00 40.28 261 ARG A C 1
ATOM 2034 O O . ARG A 1 261 ? -13.315 0.997 -30.629 1.00 40.28 261 ARG A O 1
ATOM 2041 N N . LYS A 1 262 ? -15.311 1.900 -30.124 1.00 42.38 262 LYS A N 1
ATOM 2042 C CA . LYS A 1 262 ? -16.044 1.375 -31.293 1.00 42.38 262 LYS A CA 1
ATOM 2043 C C . LYS A 1 262 ? -15.860 2.212 -32.571 1.00 42.38 262 LYS A C 1
ATOM 2045 O O . LYS A 1 262 ? -16.291 1.773 -33.631 1.00 42.38 262 LYS A O 1
ATOM 2050 N N . GLY A 1 263 ? -15.223 3.386 -32.499 1.00 39.47 263 GLY A N 1
ATOM 2051 C CA . GLY A 1 263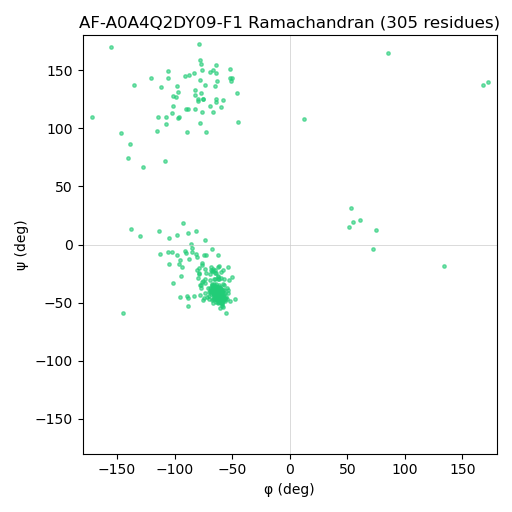 ? -15.015 4.295 -33.635 1.00 39.47 263 GLY A CA 1
ATOM 2052 C C . GLY A 1 263 ? -13.564 4.339 -34.123 1.00 39.47 263 GLY A C 1
ATOM 2053 O O . GLY A 1 263 ? -12.878 5.333 -33.899 1.00 39.47 263 GLY A O 1
ATOM 2054 N N . GLY A 1 264 ? -13.097 3.265 -34.769 1.00 32.81 264 GLY A N 1
ATOM 2055 C CA . GLY A 1 264 ? -11.746 3.157 -35.343 1.00 32.81 264 GLY A CA 1
ATOM 2056 C C . GLY A 1 264 ? -11.349 4.325 -36.267 1.00 32.81 264 GLY A C 1
ATOM 2057 O O . GLY A 1 264 ? -12.188 4.977 -36.882 1.00 32.81 264 GLY A O 1
ATOM 2058 N N . CYS A 1 265 ? -10.045 4.607 -36.316 1.00 34.09 265 CYS A N 1
ATOM 2059 C CA . CYS A 1 265 ? -9.427 5.809 -36.886 1.00 34.09 265 CYS A CA 1
ATOM 2060 C C . CYS A 1 265 ? -9.639 5.997 -38.403 1.00 34.09 265 CYS A C 1
ATOM 2062 O O . CYS A 1 265 ? -9.438 5.047 -39.150 1.00 34.09 265 CYS A O 1
ATOM 2064 N N . TRP A 1 266 ? -9.876 7.245 -38.844 1.00 34.28 266 TRP A N 1
ATOM 2065 C CA . TRP A 1 266 ? -9.153 7.889 -39.964 1.00 34.28 266 TRP A CA 1
ATOM 2066 C C . TRP A 1 266 ? -9.508 9.384 -40.096 1.00 34.28 266 TRP A C 1
ATOM 2068 O O . TRP A 1 266 ? -10.639 9.723 -40.428 1.00 34.28 266 TRP A O 1
ATOM 2078 N N . ASN A 1 267 ? -8.563 10.283 -39.776 1.00 32.12 267 ASN A N 1
ATOM 2079 C CA . ASN A 1 267 ? -8.032 11.336 -40.669 1.00 32.12 267 ASN A CA 1
ATOM 2080 C C . ASN A 1 267 ? -7.104 12.310 -39.913 1.00 32.12 267 ASN A C 1
ATOM 2082 O O . ASN A 1 267 ? -7.393 12.689 -38.774 1.00 32.12 267 ASN A O 1
ATOM 2086 N N . ILE A 1 268 ? -6.008 12.696 -40.578 1.00 33.66 268 ILE A N 1
ATOM 2087 C CA . ILE A 1 268 ? -4.892 13.540 -40.097 1.00 33.66 268 ILE A CA 1
ATOM 2088 C C . ILE A 1 268 ? -5.232 15.043 -40.146 1.00 33.66 268 ILE A C 1
ATOM 2090 O O . ILE A 1 268 ? -4.574 15.843 -39.487 1.00 33.66 268 ILE A O 1
ATOM 2094 N N . ASP A 1 269 ? -6.331 15.422 -40.795 1.00 36.50 269 ASP A N 1
ATOM 2095 C CA . ASP A 1 269 ? -6.821 16.797 -40.785 1.00 36.50 269 ASP A CA 1
ATOM 2096 C C . ASP A 1 269 ? -7.904 16.960 -39.716 1.00 36.50 269 ASP A C 1
ATOM 2098 O O . ASP A 1 269 ? -9.010 16.425 -39.822 1.00 36.50 269 ASP A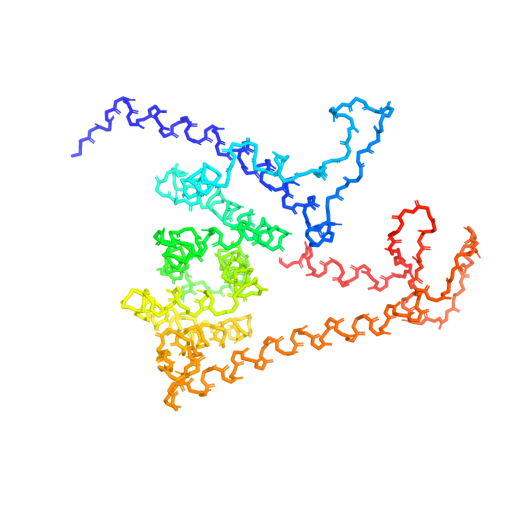 O 1
ATOM 2102 N N . CYS A 1 270 ? -7.587 17.689 -38.647 1.00 36.50 270 CYS A N 1
ATOM 2103 C CA . CYS A 1 270 ? -8.583 18.177 -37.701 1.00 36.50 270 CYS A CA 1
ATOM 2104 C C . CYS A 1 270 ? -9.059 19.549 -38.198 1.00 36.50 270 CYS A C 1
ATOM 2106 O O . CYS A 1 270 ? -8.384 20.542 -37.917 1.00 36.50 270 CYS A O 1
ATOM 2108 N N . PRO A 1 271 ? -10.186 19.657 -38.931 1.00 37.03 271 PRO A N 1
ATOM 2109 C CA . PRO A 1 271 ? -10.696 20.962 -39.298 1.00 37.03 271 PRO A CA 1
ATOM 2110 C C . PRO A 1 271 ? -11.149 21.651 -38.014 1.00 37.03 271 PRO A C 1
ATOM 2112 O O . PRO A 1 271 ? -12.092 21.207 -37.349 1.00 37.03 271 PRO A O 1
ATOM 2115 N N . ASN A 1 272 ? -10.454 22.733 -37.660 1.00 48.09 272 ASN A N 1
ATOM 2116 C CA . ASN A 1 272 ? -10.953 23.740 -36.735 1.00 48.09 272 ASN A CA 1
ATOM 2117 C C . ASN A 1 272 ? -12.404 24.057 -37.118 1.00 48.09 272 ASN A C 1
ATOM 2119 O O . ASN A 1 272 ? -12.662 24.706 -38.126 1.00 48.09 272 ASN A O 1
ATOM 2123 N N . SER A 1 273 ? -13.352 23.557 -36.335 1.00 36.25 273 SER A N 1
ATOM 2124 C CA . SER A 1 273 ? -14.774 23.837 -36.501 1.00 36.25 273 SER A CA 1
ATOM 2125 C C . SER A 1 273 ? -15.369 24.055 -35.117 1.00 36.25 273 SER A C 1
ATOM 2127 O O . SER A 1 273 ? -15.771 23.140 -34.398 1.00 36.25 273 SER A O 1
ATOM 2129 N N . SER A 1 274 ? -15.263 25.316 -34.701 1.00 42.66 274 SER A N 1
ATOM 2130 C CA . SER A 1 274 ? -16.373 26.087 -34.142 1.00 42.66 274 SER A CA 1
ATOM 2131 C C . SER A 1 274 ? -17.624 25.265 -33.791 1.00 42.66 274 SER A C 1
ATOM 2133 O O . SER A 1 274 ? -18.385 24.866 -34.667 1.00 42.66 274 SER A O 1
ATOM 2135 N N . GLY A 1 275 ? -17.880 25.084 -32.492 1.00 41.62 275 GLY A N 1
ATOM 2136 C CA . GLY A 1 275 ? -19.258 24.931 -32.007 1.00 41.62 275 GLY A CA 1
ATOM 2137 C C . GLY A 1 275 ? -19.555 23.803 -31.021 1.00 41.62 275 GLY A C 1
ATOM 2138 O O . GLY A 1 275 ? -20.561 23.902 -30.328 1.00 41.62 275 GLY A O 1
ATOM 2139 N N . SER A 1 276 ? -18.723 22.764 -30.871 1.00 40.97 276 SER A N 1
ATOM 2140 C CA . SER A 1 276 ? -19.006 21.704 -29.882 1.00 40.97 276 SER A CA 1
ATOM 2141 C C . SER A 1 276 ? -18.151 21.849 -28.621 1.00 40.97 276 SER A C 1
ATOM 2143 O O . SER A 1 276 ? -16.940 21.646 -28.662 1.00 40.97 276 SER A O 1
ATOM 2145 N N . SER A 1 277 ? -18.790 22.146 -27.488 1.00 42.19 277 SER A N 1
ATOM 2146 C CA . SER A 1 277 ? -18.189 22.326 -26.155 1.00 42.19 277 SER A CA 1
ATOM 2147 C C . SER A 1 277 ? -17.722 21.031 -25.465 1.00 42.19 277 SER A C 1
ATOM 2149 O O . SER A 1 277 ? -17.260 21.087 -24.322 1.00 42.19 277 SER A O 1
ATOM 2151 N N . MET A 1 278 ? -17.822 19.885 -26.145 1.00 40.06 278 MET A N 1
ATOM 2152 C CA . MET A 1 278 ? -17.438 18.568 -25.636 1.00 40.06 278 MET A CA 1
ATOM 2153 C C . MET A 1 278 ? -16.020 18.184 -26.095 1.00 40.06 278 MET A C 1
ATOM 2155 O O . MET A 1 278 ? -15.724 18.293 -27.290 1.00 40.06 278 MET A O 1
ATOM 2159 N N . PRO A 1 279 ? -15.140 17.720 -25.188 1.00 44.28 279 PRO A N 1
ATOM 2160 C CA . PRO A 1 279 ? -13.821 17.222 -25.559 1.00 44.28 279 PRO A CA 1
ATOM 2161 C C . PRO A 1 279 ? -13.965 15.971 -26.432 1.00 44.28 279 PRO A C 1
ATOM 2163 O O . PRO A 1 279 ? -14.624 15.008 -26.049 1.00 44.28 279 PRO A O 1
ATOM 2166 N N . LYS A 1 280 ? -13.357 15.979 -27.622 1.00 46.47 280 LYS A N 1
ATOM 2167 C CA . LYS A 1 280 ? -13.351 14.807 -28.506 1.00 46.47 280 LYS A CA 1
ATOM 2168 C C . LYS A 1 280 ? -12.145 13.936 -28.133 1.00 46.47 280 LYS A C 1
ATOM 2170 O O . LYS A 1 280 ? -11.004 14.388 -28.243 1.00 46.47 280 LYS A O 1
ATOM 2175 N N . LEU A 1 281 ? -12.389 12.708 -27.667 1.00 45.47 281 LEU A N 1
ATOM 2176 C CA . LEU A 1 281 ? -11.362 11.660 -27.578 1.00 45.47 281 LEU A CA 1
ATOM 2177 C C . LEU A 1 281 ? -11.128 11.066 -28.970 1.00 45.47 281 LEU A C 1
ATOM 2179 O O . LEU A 1 281 ? -12.090 10.806 -29.695 1.00 45.47 281 LEU A O 1
ATOM 2183 N N . ARG A 1 282 ? -9.874 10.755 -29.307 1.00 47.06 282 ARG A N 1
ATOM 2184 C CA . ARG A 1 282 ? -9.540 9.872 -30.433 1.00 47.06 282 ARG A CA 1
ATOM 2185 C C . ARG A 1 282 ? -8.454 8.873 -30.034 1.00 47.06 282 ARG A C 1
ATOM 2187 O O . ARG A 1 282 ? -7.475 9.236 -29.386 1.00 47.06 282 ARG A O 1
ATOM 2194 N N . LEU A 1 283 ? -8.619 7.616 -30.439 1.00 40.78 283 LEU A N 1
ATOM 2195 C CA . LEU A 1 283 ? -7.601 6.575 -30.285 1.00 40.78 283 LEU A CA 1
ATOM 2196 C C . LEU A 1 283 ? -6.586 6.679 -31.433 1.00 40.78 283 LEU A C 1
ATOM 2198 O O . LEU A 1 283 ? -6.975 6.791 -32.598 1.00 40.78 283 LEU A O 1
ATOM 2202 N N . CYS A 1 284 ? -5.292 6.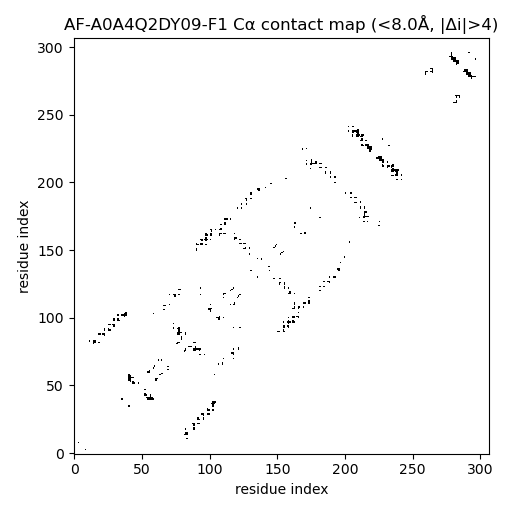629 -31.120 1.00 41.34 284 CYS A N 1
ATOM 2203 C CA . CYS A 1 284 ? -4.259 6.477 -32.140 1.00 41.34 284 CYS A CA 1
ATOM 2204 C C . CYS A 1 284 ? -4.124 4.994 -32.507 1.00 41.34 284 CYS A C 1
ATOM 2206 O O . CYS A 1 284 ? -3.730 4.188 -31.668 1.00 41.34 284 CYS A O 1
ATOM 2208 N N . GLY A 1 285 ? -4.413 4.639 -33.762 1.00 37.75 285 GLY A N 1
ATOM 2209 C CA . GLY A 1 285 ? -4.380 3.248 -34.237 1.00 37.75 285 GLY A CA 1
ATOM 2210 C C . GLY A 1 285 ? -2.990 2.600 -34.294 1.00 37.75 285 GLY A C 1
ATOM 2211 O O . GLY A 1 285 ? -2.901 1.426 -34.620 1.00 37.75 285 GLY A O 1
ATOM 2212 N N . GLN A 1 286 ? -1.915 3.340 -34.000 1.00 38.00 286 GLN A N 1
ATOM 2213 C CA . GLN A 1 286 ? -0.543 2.814 -34.015 1.00 38.00 286 GLN A CA 1
ATOM 2214 C C . GLN A 1 286 ? 0.054 2.555 -32.627 1.00 38.00 286 GLN A C 1
ATOM 2216 O O . GLN A 1 286 ? 1.069 1.873 -32.539 1.00 38.00 286 GLN A O 1
ATOM 2221 N N . CYS A 1 287 ? -0.509 3.111 -31.550 1.00 42.41 287 CYS A N 1
ATOM 2222 C CA . CYS A 1 287 ? 0.155 3.080 -30.242 1.00 42.41 287 CYS A CA 1
ATOM 2223 C C . CYS A 1 287 ? -0.768 2.769 -29.058 1.00 42.41 287 CYS A C 1
ATOM 2225 O O . CYS A 1 287 ? -0.365 3.013 -27.927 1.00 42.41 287 CYS A O 1
ATOM 2227 N N . ASP A 1 288 ? -1.997 2.295 -29.304 1.00 42.38 288 ASP A N 1
ATOM 2228 C CA . ASP A 1 288 ? -3.004 1.935 -28.283 1.00 42.38 288 ASP A CA 1
ATOM 2229 C C . ASP A 1 288 ? -3.296 3.019 -27.221 1.00 42.38 288 ASP A C 1
ATOM 2231 O O . ASP A 1 288 ? -3.947 2.769 -26.207 1.00 42.38 288 ASP A O 1
ATOM 2235 N N . LEU A 1 289 ? -2.872 4.261 -27.476 1.00 39.12 289 LEU A N 1
ATOM 2236 C CA . LEU A 1 289 ? -3.049 5.407 -26.589 1.00 39.12 289 LEU A CA 1
ATOM 2237 C C . LEU A 1 289 ? -4.261 6.241 -27.009 1.00 39.12 289 LEU A C 1
ATOM 2239 O O . LEU A 1 289 ? -4.458 6.570 -28.187 1.00 39.12 289 LEU A O 1
ATOM 2243 N N . LEU A 1 290 ? -5.038 6.648 -26.009 1.00 45.94 290 LEU A N 1
ATOM 2244 C CA . LEU A 1 290 ? -6.093 7.646 -26.136 1.00 45.94 290 LEU A CA 1
ATOM 2245 C C . LEU A 1 290 ? -5.483 9.049 -26.132 1.00 45.94 290 LEU A C 1
ATOM 2247 O O . LEU A 1 290 ? -4.775 9.427 -25.202 1.00 45.94 290 LEU A O 1
ATOM 2251 N N . ARG A 1 291 ? -5.776 9.841 -27.166 1.00 44.78 291 ARG A N 1
ATOM 2252 C CA . ARG A 1 291 ? -5.397 11.255 -27.238 1.00 44.78 291 ARG A CA 1
ATOM 2253 C C . ARG A 1 291 ? -6.642 12.129 -27.153 1.00 44.78 291 ARG A C 1
ATOM 2255 O O . ARG A 1 291 ? -7.652 11.882 -27.812 1.00 44.78 291 ARG A O 1
ATOM 2262 N N . TYR A 1 292 ? -6.553 13.174 -26.343 1.00 49.06 292 TYR A N 1
ATOM 2263 C CA . TYR A 1 292 ? -7.625 14.139 -26.141 1.00 49.06 292 TYR A CA 1
ATOM 2264 C C . TYR A 1 292 ? -7.362 15.372 -27.007 1.00 49.06 292 TYR A C 1
ATOM 2266 O O . TYR A 1 292 ? -6.296 15.977 -26.907 1.00 49.06 292 TYR A O 1
ATOM 2274 N N . CYS A 1 293 ? -8.329 15.780 -27.830 1.00 46.38 293 CYS A N 1
ATOM 2275 C CA . CYS A 1 293 ? -8.277 17.057 -28.541 1.00 46.38 293 CYS A CA 1
ATOM 2276 C C . CYS A 1 293 ? -9.393 17.988 -28.036 1.00 46.38 293 CYS A C 1
ATOM 2278 O O . CYS A 1 293 ? -10.581 17.758 -28.269 1.00 46.38 293 CYS A O 1
ATOM 2280 N N . GLY A 1 294 ? -9.001 19.043 -27.312 1.00 43.53 294 GLY A N 1
ATOM 2281 C CA . GLY A 1 294 ? -9.893 20.109 -26.851 1.00 43.53 294 GLY A CA 1
ATOM 2282 C C . GLY A 1 294 ? -9.240 21.019 -25.805 1.00 43.53 294 GLY A C 1
ATOM 2283 O O . GLY A 1 294 ? -8.591 20.541 -24.878 1.00 43.53 294 GLY A O 1
ATOM 2284 N N . GLN A 1 295 ? -9.445 22.337 -25.917 1.00 39.41 295 GLN A N 1
ATOM 2285 C CA . GLN A 1 295 ? -8.886 23.343 -24.995 1.00 39.41 295 GLN A CA 1
ATOM 2286 C C . GLN A 1 295 ? -9.276 23.114 -23.522 1.00 39.41 295 GLN A C 1
ATOM 2288 O O . GLN A 1 295 ? -8.494 23.437 -22.633 1.00 39.41 295 GLN A O 1
ATOM 2293 N N . LYS A 1 296 ? -10.445 22.514 -23.247 1.00 39.47 296 LYS A N 1
ATOM 2294 C CA . LYS A 1 296 ? -10.919 22.241 -21.877 1.00 39.47 296 LYS A CA 1
ATOM 2295 C C . LYS A 1 296 ? -10.190 21.096 -21.164 1.00 39.47 296 LYS A C 1
ATOM 2297 O O . LYS A 1 296 ? -10.186 21.074 -19.939 1.00 39.47 296 LYS A O 1
ATOM 2302 N N . VAL A 1 297 ? -9.532 20.184 -21.886 1.00 39.78 297 VAL A N 1
ATOM 2303 C CA . VAL A 1 297 ? -8.803 19.060 -21.258 1.00 39.78 297 VAL A CA 1
ATOM 2304 C C . VAL A 1 297 ? -7.474 19.516 -20.652 1.00 39.78 297 VAL A C 1
ATOM 2306 O O . VAL A 1 297 ? -6.966 18.869 -19.741 1.00 39.78 297 VAL A O 1
ATOM 2309 N N . ARG A 1 298 ? -6.964 20.695 -21.048 1.00 31.53 298 ARG A N 1
ATOM 2310 C CA . ARG A 1 298 ? -5.858 21.326 -20.318 1.00 31.53 298 ARG A CA 1
ATOM 2311 C C . ARG A 1 298 ? -6.213 21.551 -18.850 1.00 31.53 298 ARG A C 1
ATOM 2313 O O . ARG A 1 298 ? -5.340 21.373 -18.024 1.00 31.53 298 ARG A O 1
ATOM 2320 N N . VAL A 1 299 ? -7.462 21.870 -18.504 1.00 33.72 299 VAL A N 1
ATOM 2321 C CA . VAL A 1 299 ? -7.810 22.260 -17.127 1.00 33.72 299 VAL A CA 1
ATOM 2322 C C . VAL A 1 299 ? -7.891 21.059 -16.179 1.00 33.72 299 VAL A C 1
ATOM 2324 O O . VAL A 1 299 ? -7.411 21.164 -15.060 1.00 33.72 299 VAL A O 1
ATOM 2327 N N . ILE A 1 300 ? -8.389 19.901 -16.626 1.00 34.06 300 ILE A N 1
ATOM 2328 C CA . ILE A 1 300 ? -8.530 18.720 -15.749 1.00 34.06 300 ILE A CA 1
ATOM 2329 C C . ILE A 1 300 ? -7.178 18.023 -15.521 1.00 34.06 300 ILE A C 1
ATOM 2331 O O . ILE A 1 300 ? -6.906 17.573 -14.415 1.00 34.06 300 ILE A O 1
ATOM 2335 N N . PHE A 1 301 ? -6.288 18.005 -16.521 1.00 29.56 301 PHE A N 1
ATOM 2336 C CA . PHE A 1 301 ? -4.935 17.457 -16.346 1.00 29.56 301 PHE A CA 1
ATOM 2337 C C . PHE A 1 301 ? -3.973 18.441 -15.651 1.00 29.56 301 PHE A C 1
ATOM 2339 O O . PHE A 1 301 ? -3.071 17.999 -14.947 1.00 29.56 301 PHE A O 1
ATOM 2346 N N . LEU A 1 302 ? -4.166 19.764 -15.790 1.00 28.00 302 LEU A N 1
ATOM 2347 C CA . LEU A 1 302 ? -3.386 20.755 -15.029 1.00 28.00 302 LEU A CA 1
ATOM 2348 C C . LEU A 1 302 ? -3.866 20.929 -13.586 1.00 28.00 302 LEU A C 1
ATOM 2350 O O . LEU A 1 302 ? -3.038 21.276 -12.755 1.00 28.00 302 LEU A O 1
ATOM 2354 N N . GLN A 1 303 ? -5.129 20.649 -13.244 1.00 26.20 303 GLN A N 1
ATOM 2355 C CA . GLN A 1 303 ? -5.560 20.676 -11.837 1.00 26.20 303 GLN A CA 1
ATOM 2356 C C . GLN A 1 303 ? -4.945 19.552 -10.991 1.00 26.20 303 GLN A C 1
ATOM 2358 O O . GLN A 1 303 ? -4.813 19.728 -9.790 1.00 26.20 303 GLN A O 1
ATOM 2363 N N . PHE A 1 304 ? -4.495 18.455 -11.610 1.00 28.67 304 PHE A N 1
ATOM 2364 C CA . PHE A 1 304 ? -3.708 17.409 -10.939 1.00 28.67 304 PHE A CA 1
ATOM 2365 C C . PHE A 1 304 ? -2.186 17.636 -10.993 1.00 28.67 304 PHE A C 1
ATOM 2367 O O . PHE A 1 304 ? -1.439 16.896 -10.364 1.00 28.67 304 PHE A O 1
ATOM 2374 N N . LEU A 1 305 ? -1.711 18.641 -11.739 1.00 27.61 305 LEU A N 1
ATOM 2375 C CA . LEU A 1 305 ? -0.286 19.004 -11.829 1.00 27.61 305 LEU A CA 1
ATOM 2376 C C . LEU A 1 305 ? 0.036 20.370 -11.200 1.00 27.61 305 LEU A C 1
ATOM 2378 O O . LEU A 1 305 ? 1.206 20.726 -11.086 1.00 27.61 305 LEU A O 1
ATOM 2382 N N . ILE A 1 306 ? -0.981 21.136 -10.799 1.00 27.38 306 ILE A N 1
ATOM 2383 C CA . ILE A 1 306 ? -0.862 22.385 -10.044 1.00 27.38 306 ILE A CA 1
ATOM 2384 C C . ILE A 1 306 ? -1.985 22.416 -8.997 1.00 27.38 306 ILE A C 1
ATOM 2386 O O . ILE A 1 306 ? -2.975 23.134 -9.145 1.00 27.38 306 ILE A O 1
ATOM 2390 N N . CYS A 1 307 ? -1.825 21.622 -7.947 1.00 29.44 307 CYS A N 1
ATOM 2391 C CA . CYS A 1 307 ? -2.223 21.954 -6.581 1.00 29.44 307 CYS A CA 1
ATOM 2392 C C . CYS A 1 307 ? -1.045 21.564 -5.688 1.00 29.44 307 CYS A C 1
ATOM 2394 O O . CYS A 1 307 ? -0.440 20.516 -6.002 1.00 29.44 307 CYS A O 1
#

Radius of gyration: 22.54 Å; Cα contacts (8 Å, |Δi|>4): 318; chains: 1; bounding box: 56×52×65 Å

Organism: NCBI:txid2316362

pLDDT: mean 75.13, std 19.95, range [26.2, 95.38]

Secondary structure (DSSP, 8-state):
-PPPPHHHHHHHHHHHHHHHHHHHHHHHHHHHHHTS-TT-PPPP-TTS-GGGSPSPSSHHHH-TT-HHHHHHHHHHHH-TTTTTT-HHHHHHHHHHHHHHHHH-HHHHHHHTSTT-IIIIIHHHHHHHHHHH-THHHH---HHHHHHHIIIIIHHHHHHHHHHHTT-HHHHHHHHHHTHHHHHHHHHHHHHHHTTS-SSTTHHHHHHHHHHHHHHT-EE-TTT-PEEPPHHHHHHHHHHHHHHHHHHHHHHHHHHHHHHHHTS----S-----TT--SPEEEE-TTT--EEEESTTHHHHHHHTT--